Protein AF-A0A7L4RLT1-F1 (afdb_monomer_lite)

Foldseek 3Di:
DPPVVVVVVVVVVVVVVVVVVVVPPPPPPDPLDDLVNLVVLLCVVCVVVVQHPLQKDKAPFDADPDDRFTWIKIWGWAVQFALAIWIKIWTDRGSVVRRTDIDTPGDGLDQDQFDPDQSNVSSLCCPDVVVVVQDVDDPKGKTKDQQLPDDPVSCVNDVVDDPVVVVVQSPPPDNRWMWMWIHDDPDIKIWIAHRSRHTDDID

Secondary structure (DSSP, 8-state):
-HHHHHHHHHHHHHHHHHHHHHHHS---------HHHHHHHHHHHHHHTT--GGGEEEEEEEE-SSSS-EEEEEEEEETTTSSS-EEEEEEEEEGGGTEEEEEEEE-S-PPPSS--SHHHHHHHHTTSHHHHHH-SSS--EEEEEEGGG--THHHHH-TT--HHHHHHHHTT--TT-EEEEEEETTEEEEEEE-TT--EEEE-

Sequence (203 aa):
MRKGYLNIVILAVIVAVFLLAFTVLPKQQMPVLTKDDVEKLLLKDLLEQNIPVSEVRVLNLNKAPEGDVWTATVIIARNQHSRCPTVEKWDYSDALRFKYRPEMLINDCNQRASIALREEALINSGKSTRFAAITGANDAFGCAFENKKYDSAAAEYCPPLDETAFNAFATDLPLNAWIVYWTGANQTAFIALSPQNEMLKTS

Structure (mmCIF, N/CA/C/O backbone):
data_AF-A0A7L4RLT1-F1
#
_entry.id   AF-A0A7L4RLT1-F1
#
loop_
_atom_site.group_PDB
_atom_site.id
_atom_site.type_symbol
_atom_site.label_atom_id
_atom_site.label_alt_id
_atom_site.label_comp_id
_atom_site.label_asym_id
_atom_site.label_entity_id
_atom_site.label_seq_id
_atom_site.pdbx_PDB_ins_code
_atom_site.Cartn_x
_atom_site.Cartn_y
_atom_site.Cartn_z
_atom_site.occupancy
_atom_site.B_iso_or_equiv
_atom_site.auth_seq_id
_atom_site.auth_comp_id
_atom_site.auth_asym_id
_atom_site.auth_atom_id
_atom_site.pdbx_PDB_model_num
ATOM 1 N N . MET A 1 1 ? 48.967 16.651 -64.092 1.00 56.38 1 MET A N 1
ATOM 2 C CA . MET A 1 1 ? 47.834 15.818 -63.617 1.00 56.38 1 MET A CA 1
ATOM 3 C C . MET A 1 1 ? 48.176 14.804 -62.510 1.00 56.38 1 MET A C 1
ATOM 5 O O . MET A 1 1 ? 47.253 14.240 -61.947 1.00 56.38 1 MET A O 1
ATOM 9 N N . ARG A 1 2 ? 49.446 14.582 -62.114 1.00 55.44 2 ARG A N 1
ATOM 10 C CA . ARG A 1 2 ? 49.798 13.563 -61.091 1.00 55.44 2 ARG A CA 1
ATOM 11 C C . ARG A 1 2 ? 49.563 13.959 -59.618 1.00 55.44 2 ARG A C 1
ATOM 13 O O . ARG A 1 2 ? 49.315 13.082 -58.804 1.00 55.44 2 ARG A O 1
ATOM 20 N N . LYS A 1 3 ? 49.605 15.252 -59.263 1.00 56.19 3 LYS A N 1
ATOM 21 C CA . LYS A 1 3 ? 49.461 15.707 -57.860 1.00 56.19 3 LYS A CA 1
ATOM 22 C C . LYS A 1 3 ? 48.026 15.607 -57.311 1.00 56.19 3 LYS A C 1
ATOM 24 O O . LYS A 1 3 ? 47.857 15.318 -56.137 1.00 56.19 3 LYS A O 1
ATOM 29 N N . GLY A 1 4 ? 47.005 15.793 -58.154 1.00 64.19 4 GLY A N 1
ATOM 30 C CA . GLY A 1 4 ? 45.599 15.700 -57.730 1.00 64.19 4 GLY A CA 1
ATOM 31 C C . GLY A 1 4 ? 45.162 14.271 -57.395 1.00 64.19 4 GLY A C 1
ATOM 32 O O . GLY A 1 4 ? 44.448 14.059 -56.423 1.00 64.19 4 GLY A O 1
ATOM 33 N N . TYR A 1 5 ? 45.661 13.285 -58.145 1.00 74.06 5 TYR A N 1
ATOM 34 C CA . TYR A 1 5 ? 45.333 11.873 -57.930 1.00 74.06 5 TYR A CA 1
ATOM 35 C C . TYR A 1 5 ? 45.913 11.340 -56.612 1.00 74.06 5 TYR A C 1
ATOM 37 O O . TYR A 1 5 ? 45.250 10.593 -55.900 1.00 74.06 5 TYR A O 1
ATOM 45 N N . LEU A 1 6 ? 47.122 11.784 -56.243 1.00 76.56 6 LEU A N 1
ATOM 46 C CA . LEU A 1 6 ? 47.770 11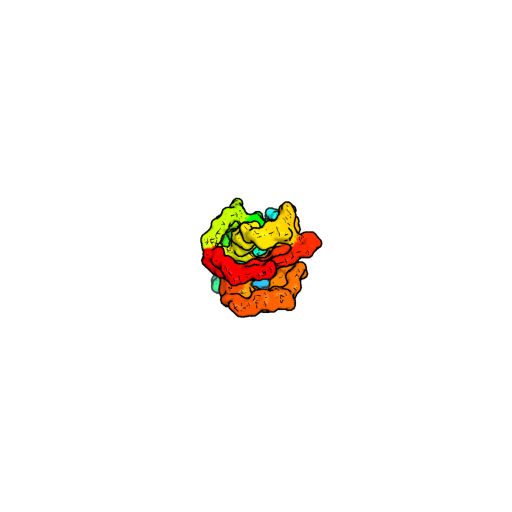.390 -54.991 1.00 76.56 6 LEU A CA 1
ATOM 47 C C . LEU A 1 6 ? 46.965 11.840 -53.760 1.00 76.56 6 LEU A C 1
ATOM 49 O O . LEU A 1 6 ? 46.770 11.053 -52.839 1.00 76.56 6 LEU A O 1
ATOM 53 N N . ASN A 1 7 ? 46.432 13.065 -53.772 1.00 78.38 7 ASN A N 1
ATOM 54 C CA . ASN A 1 7 ? 45.621 13.584 -52.666 1.00 78.38 7 ASN A CA 1
ATOM 55 C C . ASN A 1 7 ? 44.277 12.850 -52.528 1.00 78.38 7 ASN A C 1
ATOM 57 O O . ASN A 1 7 ? 43.823 12.617 -51.411 1.00 78.38 7 ASN A O 1
ATOM 61 N N . ILE A 1 8 ? 43.664 12.448 -53.646 1.00 81.75 8 ILE A N 1
ATOM 62 C CA . ILE A 1 8 ? 42.409 11.679 -53.643 1.00 81.75 8 ILE A CA 1
ATOM 63 C C . ILE A 1 8 ? 42.640 10.274 -53.074 1.00 81.75 8 ILE A C 1
ATOM 65 O O . ILE A 1 8 ? 41.849 9.808 -52.258 1.00 81.75 8 ILE A O 1
ATOM 69 N N . VAL A 1 9 ? 43.743 9.618 -53.450 1.00 85.38 9 VAL A N 1
ATOM 70 C CA . VAL A 1 9 ? 44.091 8.286 -52.930 1.00 85.38 9 VAL A CA 1
ATOM 71 C C . VAL A 1 9 ? 44.381 8.338 -51.429 1.00 85.38 9 VAL A C 1
ATOM 73 O O . VAL A 1 9 ? 43.879 7.496 -50.691 1.00 85.38 9 VAL A O 1
ATOM 76 N N . ILE A 1 10 ? 45.121 9.345 -50.953 1.00 85.38 10 ILE A N 1
ATOM 77 C CA . ILE A 1 10 ? 45.394 9.520 -49.517 1.00 85.38 10 ILE A CA 1
ATOM 78 C C . ILE A 1 10 ? 44.089 9.727 -48.739 1.00 85.38 10 ILE A C 1
ATOM 80 O O . ILE A 1 10 ? 43.879 9.081 -47.714 1.00 85.38 10 ILE A O 1
ATOM 84 N N . LEU A 1 11 ? 43.183 10.573 -49.242 1.00 87.56 11 LEU A N 1
ATOM 85 C CA . LEU A 1 11 ? 41.892 10.809 -48.600 1.00 87.56 11 LEU A CA 1
ATOM 86 C C . LEU A 1 11 ? 41.041 9.532 -48.551 1.00 87.56 11 LEU A C 1
ATOM 88 O O . LEU A 1 11 ? 40.469 9.220 -47.510 1.00 87.56 11 LEU A O 1
ATOM 92 N N . ALA A 1 12 ? 40.999 8.766 -49.644 1.00 87.06 12 ALA A N 1
ATOM 93 C CA . ALA A 1 12 ? 40.265 7.504 -49.704 1.00 87.06 12 ALA A CA 1
ATOM 94 C C . ALA A 1 12 ? 40.807 6.472 -48.703 1.00 87.06 12 ALA A C 1
ATOM 96 O O . ALA A 1 12 ? 40.024 5.794 -48.041 1.00 87.06 12 ALA A O 1
ATOM 97 N N . VAL A 1 13 ? 42.132 6.389 -48.540 1.00 88.62 13 VAL A N 1
ATOM 98 C CA . VAL A 1 13 ? 42.766 5.510 -47.545 1.00 88.62 13 VAL A CA 1
ATOM 99 C C . VAL A 1 13 ? 42.429 5.959 -46.124 1.00 88.62 13 VAL A C 1
ATOM 101 O O . VAL A 1 13 ? 42.067 5.122 -45.305 1.00 88.62 13 VAL A O 1
ATOM 104 N N . ILE A 1 14 ? 42.475 7.261 -45.830 1.00 89.06 14 ILE A N 1
ATOM 105 C CA . ILE A 1 14 ? 42.101 7.788 -44.508 1.00 89.06 14 ILE A CA 1
ATOM 106 C C . ILE A 1 14 ? 40.637 7.454 -44.196 1.00 89.06 14 ILE A C 1
ATOM 108 O O . ILE A 1 14 ? 40.350 6.915 -43.130 1.00 89.06 14 ILE A O 1
ATOM 112 N N . VAL A 1 15 ? 39.716 7.703 -45.131 1.00 87.75 15 VAL A N 1
ATOM 113 C CA . VAL A 1 15 ? 38.290 7.381 -44.955 1.00 87.75 15 VAL A CA 1
ATOM 114 C C . VAL A 1 15 ? 38.083 5.878 -44.759 1.00 87.75 15 VAL A C 1
ATOM 116 O O . VAL A 1 15 ? 37.341 5.481 -43.863 1.00 87.75 15 VAL A O 1
ATOM 119 N N . ALA A 1 16 ? 38.769 5.033 -45.531 1.00 87.88 16 ALA A N 1
ATOM 120 C CA . ALA A 1 16 ? 38.691 3.583 -45.379 1.00 87.88 16 ALA A CA 1
ATOM 121 C C . ALA A 1 16 ? 39.206 3.114 -44.008 1.00 87.88 16 ALA A C 1
ATOM 123 O O . ALA A 1 16 ? 38.574 2.267 -43.382 1.00 87.88 16 ALA A O 1
ATOM 124 N N . VAL A 1 17 ? 40.304 3.694 -43.510 1.00 88.44 17 VA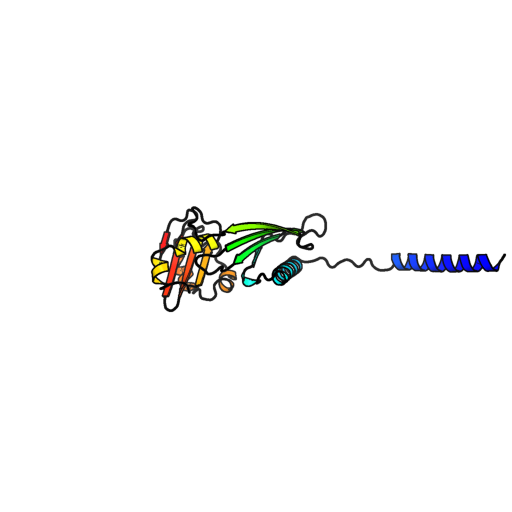L A N 1
ATOM 125 C CA . VAL A 1 17 ? 40.849 3.404 -42.174 1.00 88.44 17 VAL A CA 1
ATOM 126 C C . VAL A 1 17 ? 39.879 3.843 -41.076 1.00 88.44 17 VAL A C 1
ATOM 128 O O . VAL A 1 17 ? 39.658 3.087 -40.133 1.00 88.44 17 VAL A O 1
ATOM 131 N N . PHE A 1 18 ? 39.246 5.013 -41.206 1.00 85.00 18 PHE A N 1
ATOM 132 C CA . PHE A 1 18 ? 38.224 5.467 -40.257 1.00 85.00 18 PHE A CA 1
ATOM 133 C C . PHE A 1 18 ? 36.993 4.552 -40.256 1.00 85.00 18 PHE A C 1
ATOM 135 O O . PHE A 1 18 ? 36.517 4.175 -39.188 1.00 85.00 18 P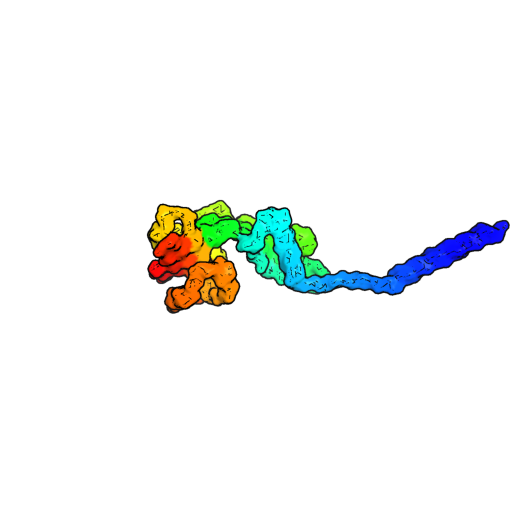HE A O 1
ATOM 142 N N . LEU A 1 19 ? 36.503 4.138 -41.427 1.00 83.62 19 LEU A N 1
ATOM 143 C CA . LEU A 1 19 ? 35.378 3.204 -41.531 1.00 83.62 19 LEU A CA 1
ATOM 144 C C . LEU A 1 19 ? 35.720 1.829 -40.937 1.00 83.62 19 LEU A C 1
ATOM 146 O O . LEU A 1 19 ? 34.912 1.265 -40.203 1.00 83.62 19 LEU A O 1
ATOM 150 N N . LEU A 1 20 ? 36.934 1.323 -41.177 1.00 83.62 20 LEU A N 1
ATOM 151 C CA . LEU A 1 20 ? 37.432 0.093 -40.555 1.00 83.62 20 LEU A CA 1
ATOM 152 C C . LEU A 1 20 ? 37.533 0.226 -39.033 1.00 83.62 20 LEU A C 1
ATOM 154 O O . LEU A 1 20 ? 37.067 -0.661 -38.320 1.00 83.62 20 LEU A O 1
ATOM 158 N N . ALA A 1 21 ? 38.049 1.343 -38.518 1.00 79.50 21 ALA A N 1
ATOM 159 C CA . ALA A 1 21 ? 38.098 1.596 -37.079 1.00 79.50 21 ALA A CA 1
ATOM 160 C C . ALA A 1 21 ? 36.694 1.564 -36.446 1.00 79.50 21 ALA A C 1
ATOM 162 O O . ALA A 1 21 ? 36.518 0.960 -35.391 1.00 79.50 21 ALA A O 1
ATOM 163 N N . PHE A 1 22 ? 35.674 2.102 -37.123 1.00 74.69 22 PHE A N 1
ATOM 164 C CA . PHE A 1 22 ? 34.278 2.019 -36.672 1.00 74.69 22 PHE A CA 1
ATOM 165 C C . PHE A 1 22 ? 33.710 0.592 -36.650 1.00 74.69 22 PHE A C 1
ATOM 167 O O . PHE A 1 22 ? 32.840 0.307 -35.830 1.00 74.69 22 PHE A O 1
ATOM 174 N N . THR A 1 23 ? 34.194 -0.315 -37.505 1.00 75.50 23 THR A N 1
ATOM 175 C CA . THR A 1 23 ? 33.780 -1.734 -37.476 1.00 75.50 23 THR A CA 1
ATOM 176 C C . THR A 1 23 ? 34.482 -2.558 -36.396 1.00 75.50 23 THR A C 1
ATOM 178 O O . THR A 1 23 ? 33.947 -3.584 -35.979 1.00 75.50 23 THR A O 1
ATOM 181 N N . VAL A 1 24 ? 35.664 -2.120 -35.947 1.00 71.81 24 VAL A N 1
ATOM 182 C CA . VAL A 1 24 ? 36.490 -2.819 -34.945 1.00 71.81 24 VAL A CA 1
ATOM 183 C C . VAL A 1 24 ? 36.250 -2.281 -33.533 1.00 71.81 24 VAL A C 1
ATOM 185 O O . VAL A 1 24 ? 36.517 -2.986 -32.559 1.00 71.81 24 VAL A O 1
ATOM 188 N N . LEU A 1 25 ? 35.707 -1.066 -33.391 1.00 67.81 25 LEU A N 1
ATOM 189 C CA . LEU A 1 25 ? 35.232 -0.587 -32.098 1.00 67.81 25 LEU A CA 1
ATOM 190 C C . LEU A 1 25 ? 34.166 -1.563 -31.576 1.00 67.81 25 LEU A C 1
ATOM 192 O O . LEU A 1 25 ? 33.166 -1.793 -32.266 1.00 67.81 25 LEU A O 1
ATOM 196 N N . PRO A 1 26 ? 34.355 -2.152 -30.380 1.00 60.56 26 PRO A N 1
ATOM 197 C CA . PRO A 1 26 ? 33.348 -3.018 -29.796 1.00 60.56 26 PRO A CA 1
ATOM 198 C C . PRO A 1 26 ? 32.064 -2.202 -29.713 1.00 60.56 26 PRO A C 1
ATOM 200 O O . PRO A 1 26 ? 32.058 -1.120 -29.120 1.00 60.56 26 PRO A O 1
ATOM 203 N N . LYS A 1 27 ? 30.985 -2.692 -30.340 1.00 60.16 27 LYS A N 1
ATOM 204 C CA . LYS A 1 27 ? 29.650 -2.142 -30.103 1.00 60.16 27 LYS A CA 1
ATOM 205 C C . LYS A 1 27 ? 29.496 -2.099 -28.592 1.00 60.16 27 LYS A C 1
ATOM 207 O O . LYS A 1 27 ? 29.521 -3.159 -27.970 1.00 60.16 27 LYS A O 1
ATOM 212 N N . GLN A 1 28 ? 29.425 -0.899 -28.015 1.00 53.97 28 GLN A N 1
ATOM 213 C CA . GLN A 1 28 ? 29.162 -0.744 -26.593 1.00 53.97 28 GLN A CA 1
ATOM 214 C C . GLN A 1 28 ? 27.834 -1.449 -26.338 1.00 53.97 28 GLN A C 1
ATOM 216 O O . GLN A 1 28 ? 26.775 -0.952 -26.720 1.00 53.97 28 GLN A O 1
ATOM 221 N N . GLN A 1 29 ? 27.900 -2.666 -25.802 1.00 57.41 29 GLN A N 1
ATOM 222 C CA . GLN A 1 29 ? 26.722 -3.359 -25.324 1.00 57.41 29 GLN A CA 1
ATOM 223 C C . GLN A 1 29 ? 26.228 -2.495 -24.177 1.00 57.41 29 GLN A C 1
ATOM 225 O O . GLN A 1 29 ? 26.927 -2.340 -23.174 1.00 57.41 29 GLN A O 1
ATOM 230 N N . MET A 1 30 ? 25.082 -1.842 -24.376 1.00 59.94 30 MET A N 1
ATOM 231 C CA . MET A 1 30 ? 24.448 -1.118 -23.286 1.00 59.94 30 MET A CA 1
ATOM 232 C C . MET A 1 30 ? 24.273 -2.105 -22.127 1.00 59.94 30 MET A C 1
ATOM 234 O O . MET A 1 30 ? 23.914 -3.262 -22.377 1.00 59.94 30 MET A O 1
ATOM 238 N N . PRO A 1 31 ? 24.593 -1.698 -20.888 1.00 70.19 31 PRO A N 1
ATOM 239 C CA . PRO A 1 31 ? 24.460 -2.584 -19.748 1.00 70.19 31 PRO A CA 1
ATOM 240 C C . PRO A 1 31 ? 23.019 -3.089 -19.691 1.00 70.19 31 PRO A C 1
ATOM 242 O O . PRO A 1 31 ? 22.072 -2.308 -19.787 1.00 70.19 31 PRO A O 1
ATOM 245 N N . VAL A 1 32 ? 22.859 -4.407 -19.574 1.00 79.62 32 VAL A N 1
ATOM 246 C CA . VAL A 1 32 ? 21.544 -5.015 -19.380 1.00 79.62 32 VAL A CA 1
ATOM 247 C C . VAL A 1 32 ? 21.047 -4.552 -18.016 1.00 79.62 32 VAL A C 1
ATOM 249 O O . VAL A 1 32 ? 21.568 -4.990 -16.993 1.00 79.62 32 VAL A O 1
ATOM 252 N N . LEU A 1 33 ? 20.079 -3.635 -18.009 1.00 87.38 33 LEU A N 1
ATOM 253 C CA . LEU A 1 33 ? 19.500 -3.120 -16.772 1.00 87.38 33 LEU A CA 1
ATOM 254 C C . LEU A 1 33 ? 18.792 -4.248 -16.023 1.00 87.38 33 LEU A C 1
ATOM 256 O O . LEU A 1 33 ? 18.017 -5.008 -16.613 1.00 87.38 33 LEU A O 1
ATOM 260 N N . THR A 1 34 ? 19.064 -4.350 -14.726 1.00 90.75 34 THR A N 1
ATOM 261 C CA . THR A 1 34 ? 18.348 -5.254 -13.827 1.00 90.75 34 THR A CA 1
ATOM 262 C C . THR A 1 34 ? 17.034 -4.623 -13.364 1.00 90.75 34 THR A C 1
ATOM 264 O O . THR A 1 34 ? 16.798 -3.428 -13.551 1.00 90.75 34 THR A O 1
ATOM 267 N N . LYS A 1 35 ? 16.165 -5.425 -12.737 1.00 91.75 35 LYS A N 1
ATOM 268 C CA . LYS A 1 35 ? 14.927 -4.922 -12.126 1.00 91.75 35 LYS A CA 1
ATOM 269 C C . LYS A 1 35 ? 15.225 -3.832 -11.087 1.00 91.75 35 LYS A C 1
ATOM 271 O O . LYS A 1 35 ? 14.610 -2.774 -11.138 1.00 91.75 35 LYS A O 1
ATOM 276 N N . ASP A 1 36 ? 16.214 -4.060 -10.226 1.00 93.69 36 ASP A N 1
ATOM 277 C CA . ASP A 1 36 ? 16.627 -3.115 -9.183 1.00 93.69 36 ASP A CA 1
ATOM 278 C C . ASP A 1 36 ? 17.155 -1.798 -9.766 1.00 93.69 36 ASP A C 1
ATOM 280 O O . ASP A 1 36 ? 16.919 -0.729 -9.202 1.00 93.69 36 ASP A O 1
ATOM 284 N N . ASP A 1 37 ? 17.862 -1.848 -10.901 1.00 92.75 37 ASP A N 1
ATOM 285 C CA . ASP A 1 37 ? 18.339 -0.636 -11.576 1.00 92.75 37 ASP A CA 1
ATOM 286 C C . ASP A 1 37 ? 17.167 0.205 -12.087 1.00 92.75 37 ASP A C 1
ATOM 288 O O . ASP A 1 37 ? 17.149 1.425 -11.922 1.00 92.75 37 ASP A O 1
ATOM 292 N N . VAL A 1 38 ? 16.164 -0.447 -12.680 1.00 93.12 38 VAL A N 1
ATOM 293 C CA . VAL A 1 38 ? 14.971 0.224 -13.212 1.00 93.12 38 VAL A CA 1
ATOM 294 C C . VAL A 1 38 ? 14.121 0.786 -12.078 1.00 93.12 38 VAL A C 1
ATOM 296 O O . VAL A 1 38 ? 13.628 1.905 -12.184 1.00 93.12 38 VAL A O 1
ATOM 299 N N . GLU A 1 39 ? 13.984 0.051 -10.976 1.00 95.31 39 GLU A N 1
ATOM 300 C CA . GLU A 1 39 ? 13.284 0.530 -9.787 1.00 95.31 39 GLU A CA 1
ATOM 301 C C . GLU A 1 39 ? 13.954 1.783 -9.216 1.00 95.31 39 GLU A C 1
ATOM 303 O O . GLU A 1 39 ? 13.286 2.789 -8.994 1.00 95.31 39 GLU A O 1
ATOM 308 N N . LYS A 1 40 ? 15.286 1.788 -9.080 1.00 94.19 40 LYS A N 1
ATOM 309 C CA . LYS A 1 40 ? 16.036 2.977 -8.643 1.00 94.19 40 LYS A CA 1
ATOM 310 C C . LYS A 1 40 ? 15.862 4.161 -9.592 1.00 94.19 40 LYS A C 1
ATOM 312 O O . LYS A 1 40 ? 15.761 5.294 -9.127 1.00 94.19 40 LYS A O 1
ATOM 317 N N . LEU A 1 41 ? 15.827 3.919 -10.905 1.00 93.25 41 LEU A N 1
ATOM 318 C CA . LEU A 1 41 ? 15.566 4.965 -11.898 1.00 93.25 41 LEU A CA 1
ATOM 319 C C . LEU A 1 41 ? 14.155 5.544 -11.753 1.00 93.25 41 LEU A C 1
ATOM 321 O O . LEU A 1 41 ? 14.009 6.763 -11.763 1.00 93.25 41 LEU A O 1
ATOM 325 N N . LEU A 1 42 ? 13.142 4.694 -11.565 1.00 94.38 42 LEU A N 1
ATOM 326 C CA . LEU A 1 42 ? 11.765 5.124 -11.313 1.00 94.38 42 LEU A CA 1
ATOM 327 C C . LEU A 1 42 ? 11.652 5.937 -10.021 1.00 94.38 42 LEU A C 1
ATOM 329 O O . LEU A 1 42 ? 11.077 7.020 -10.024 1.00 94.38 42 LEU A O 1
ATOM 333 N N . LEU A 1 43 ? 12.233 5.453 -8.922 1.00 94.88 43 LEU A N 1
ATOM 334 C CA . LEU A 1 43 ? 12.219 6.170 -7.645 1.00 94.88 43 LEU A CA 1
ATOM 335 C C . LEU A 1 43 ? 12.931 7.523 -7.742 1.00 94.88 43 LEU A C 1
ATOM 337 O O . LEU A 1 43 ? 12.490 8.496 -7.134 1.00 94.88 43 LEU A O 1
ATOM 341 N N . LYS A 1 44 ? 14.006 7.608 -8.532 1.00 94.19 44 LYS A N 1
ATOM 342 C CA . LYS A 1 44 ? 14.700 8.869 -8.798 1.00 94.19 44 LYS A CA 1
ATOM 343 C C . LYS A 1 44 ? 13.832 9.853 -9.592 1.00 94.19 44 LYS A C 1
ATOM 345 O O . LYS A 1 44 ? 13.771 11.014 -9.208 1.00 94.19 44 LYS A O 1
ATOM 350 N N . ASP A 1 45 ? 13.154 9.402 -10.648 1.00 92.50 45 ASP A N 1
ATOM 351 C CA . ASP A 1 45 ? 12.206 10.226 -11.420 1.00 92.50 45 ASP A CA 1
ATOM 352 C C . ASP A 1 45 ? 11.075 10.768 -10.533 1.00 92.50 45 ASP A C 1
ATOM 354 O O . ASP A 1 45 ? 10.785 11.963 -10.536 1.00 92.50 45 ASP A O 1
ATOM 358 N N . LEU A 1 46 ? 10.496 9.915 -9.687 1.00 93.81 46 LEU A N 1
ATOM 359 C CA . LEU A 1 46 ? 9.457 10.317 -8.735 1.00 93.81 46 LEU A CA 1
ATOM 360 C C . LEU A 1 46 ? 9.966 11.363 -7.734 1.00 93.81 46 LEU A C 1
ATOM 362 O O . LEU A 1 46 ? 9.285 12.358 -7.476 1.00 93.81 46 LEU A O 1
ATOM 366 N N . LEU A 1 47 ? 11.186 11.189 -7.219 1.00 94.62 47 LEU A N 1
ATOM 367 C CA . LEU A 1 47 ? 11.834 12.181 -6.361 1.00 94.62 47 LEU A CA 1
ATOM 368 C C . LEU A 1 47 ? 12.048 13.522 -7.077 1.00 94.62 47 LEU A C 1
ATOM 370 O O . LEU A 1 47 ? 11.781 14.567 -6.485 1.00 94.62 47 LEU A O 1
ATOM 374 N N . GLU A 1 48 ? 12.486 13.516 -8.340 1.00 93.31 48 GLU A N 1
ATOM 375 C CA . GLU A 1 48 ? 12.642 14.730 -9.161 1.00 93.31 48 GLU A CA 1
ATOM 376 C C . GLU A 1 48 ? 11.297 15.443 -9.397 1.00 93.31 48 GLU A C 1
ATOM 378 O O . GLU A 1 48 ? 11.246 16.669 -9.508 1.00 93.31 48 GLU A O 1
ATOM 383 N N . GLN A 1 49 ? 10.192 14.697 -9.370 1.00 91.19 49 GLN A N 1
ATOM 384 C CA . GLN A 1 49 ? 8.824 15.217 -9.411 1.00 91.19 49 GLN A CA 1
ATOM 385 C C . GLN A 1 49 ? 8.272 15.621 -8.026 1.00 91.19 49 GLN A C 1
ATOM 387 O O . GLN A 1 49 ? 7.092 15.947 -7.900 1.00 91.19 49 GLN A O 1
ATOM 392 N N . ASN A 1 50 ? 9.120 15.672 -6.991 1.00 94.12 50 ASN A N 1
ATOM 393 C CA . ASN A 1 50 ? 8.772 15.993 -5.599 1.00 94.12 50 ASN A CA 1
ATOM 394 C C . ASN A 1 50 ? 7.803 14.992 -4.946 1.00 94.12 50 ASN A C 1
ATOM 396 O O . ASN A 1 50 ? 6.978 15.364 -4.107 1.00 94.12 50 ASN A O 1
ATOM 400 N N . ILE A 1 51 ? 7.892 13.716 -5.319 1.00 94.31 51 ILE A N 1
ATOM 401 C CA . ILE A 1 51 ? 7.161 12.627 -4.671 1.00 94.31 51 ILE A CA 1
ATOM 402 C C . ILE A 1 51 ? 8.140 11.882 -3.750 1.00 94.31 51 ILE A C 1
ATOM 404 O O . ILE A 1 51 ? 9.091 11.269 -4.240 1.00 94.31 51 ILE A O 1
ATOM 408 N N . PRO A 1 52 ? 7.954 11.929 -2.417 1.00 92.31 52 PRO A N 1
ATOM 409 C CA . PRO A 1 52 ? 8.817 11.212 -1.485 1.00 92.31 52 PRO A CA 1
ATOM 410 C C . PRO A 1 52 ? 8.752 9.700 -1.713 1.00 92.31 52 PRO A C 1
ATOM 412 O O . PRO A 1 52 ? 7.665 9.140 -1.832 1.00 92.31 52 PRO A O 1
ATOM 415 N N . VAL A 1 53 ? 9.900 9.016 -1.684 1.00 90.62 53 VAL A N 1
ATOM 416 C CA . VAL A 1 53 ? 9.967 7.544 -1.830 1.00 90.62 53 VAL A CA 1
ATOM 417 C C . VAL A 1 53 ? 9.129 6.826 -0.772 1.00 90.62 53 VAL A C 1
ATOM 419 O O . VAL A 1 53 ? 8.553 5.783 -1.052 1.00 90.62 53 VAL A O 1
ATOM 422 N N . SER A 1 54 ? 8.998 7.407 0.422 1.00 89.50 54 SER A N 1
ATOM 423 C CA . SER A 1 54 ? 8.154 6.856 1.482 1.00 89.50 54 SER A CA 1
ATOM 424 C C . SER A 1 54 ? 6.673 6.774 1.100 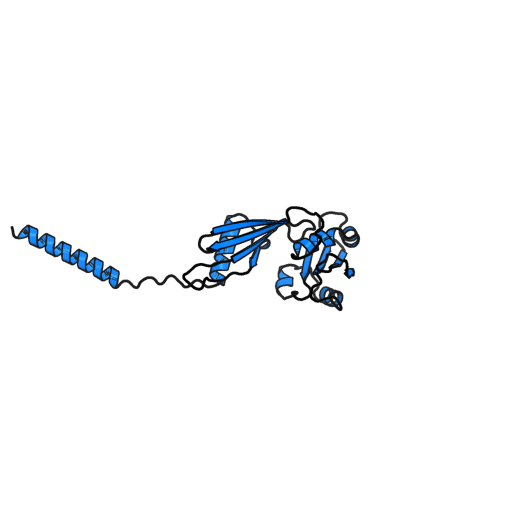1.00 89.50 54 SER A C 1
ATOM 426 O O . SER A 1 54 ? 5.974 5.939 1.659 1.00 89.50 54 SER A O 1
ATOM 428 N N . GLU A 1 55 ? 6.185 7.591 0.161 1.00 92.06 55 GLU A N 1
ATOM 429 C CA . GLU A 1 55 ? 4.794 7.574 -0.324 1.00 92.06 55 GLU A CA 1
ATOM 430 C C . GLU A 1 55 ? 4.583 6.589 -1.485 1.00 92.06 55 GLU A C 1
ATOM 432 O O . GLU A 1 55 ? 3.465 6.442 -1.978 1.00 92.06 55 GLU A O 1
ATOM 437 N N . VAL A 1 56 ? 5.644 5.933 -1.957 1.00 93.56 56 VAL A N 1
ATOM 438 C CA . VAL A 1 56 ? 5.657 5.203 -3.224 1.00 93.56 56 VAL A CA 1
ATOM 439 C C . VAL A 1 56 ? 5.683 3.696 -2.995 1.00 93.56 56 VAL A C 1
ATOM 441 O O . VAL A 1 56 ? 6.491 3.168 -2.239 1.00 93.56 56 VAL A O 1
ATOM 444 N N . ARG A 1 57 ? 4.836 2.972 -3.732 1.00 92.62 57 ARG A N 1
ATOM 445 C CA . ARG A 1 57 ? 4.923 1.516 -3.889 1.00 92.62 57 ARG A CA 1
ATOM 446 C C . ARG A 1 57 ? 5.066 1.160 -5.358 1.00 92.62 57 ARG A C 1
ATOM 448 O O . ARG A 1 57 ? 4.133 1.375 -6.133 1.00 92.62 57 ARG A O 1
ATOM 455 N N . VAL A 1 58 ? 6.202 0.579 -5.730 1.00 93.69 58 VAL A N 1
ATOM 456 C CA . VAL A 1 58 ? 6.422 0.048 -7.079 1.00 93.69 58 VAL A CA 1
ATOM 457 C C . VAL A 1 58 ? 5.865 -1.372 -7.150 1.00 93.69 58 VAL A C 1
ATOM 459 O O . VAL A 1 58 ? 6.277 -2.271 -6.423 1.00 93.69 58 VAL A O 1
ATOM 462 N N . LEU A 1 59 ? 4.891 -1.576 -8.027 1.00 91.81 59 LEU A N 1
ATOM 463 C CA . LEU A 1 59 ? 4.199 -2.835 -8.274 1.00 91.81 59 LEU A CA 1
ATOM 464 C C . LEU A 1 59 ? 4.432 -3.270 -9.723 1.00 91.81 59 LEU A C 1
ATOM 466 O O . LEU A 1 59 ? 4.633 -2.446 -10.613 1.00 91.81 59 LEU A O 1
ATOM 470 N N . ASN A 1 60 ? 4.359 -4.576 -9.982 1.00 90.94 60 ASN A N 1
ATOM 471 C CA . ASN A 1 60 ? 4.364 -5.136 -11.339 1.00 90.94 60 ASN A CA 1
ATOM 472 C C . ASN A 1 60 ? 5.507 -4.629 -12.247 1.00 90.94 60 ASN A C 1
ATOM 474 O O . ASN A 1 60 ? 5.312 -4.495 -13.454 1.00 90.94 60 ASN A O 1
ATOM 478 N N . LEU A 1 61 ? 6.690 -4.348 -11.687 1.00 95.12 61 LEU A N 1
ATOM 479 C CA . LEU A 1 61 ? 7.856 -3.954 -12.475 1.00 95.12 61 LEU A CA 1
ATOM 480 C C . LEU A 1 61 ? 8.371 -5.154 -13.284 1.00 95.12 61 LEU A C 1
ATOM 482 O O . LEU A 1 61 ? 8.953 -6.084 -12.718 1.00 95.12 61 LEU A O 1
ATOM 486 N N . ASN A 1 62 ? 8.142 -5.120 -14.596 1.00 94.69 62 ASN A N 1
ATOM 487 C CA . ASN A 1 62 ? 8.382 -6.226 -15.520 1.00 94.69 62 ASN A CA 1
ATOM 488 C C . ASN A 1 62 ? 9.069 -5.748 -16.804 1.00 94.69 62 ASN A C 1
ATOM 490 O O . ASN A 1 62 ? 8.690 -4.723 -17.376 1.00 94.69 62 ASN A O 1
ATOM 494 N N . LYS A 1 63 ? 10.029 -6.534 -17.299 1.00 93.19 63 LYS A N 1
ATOM 495 C CA . LYS A 1 63 ? 10.635 -6.338 -18.622 1.00 93.19 63 LYS A CA 1
ATOM 496 C C . LYS A 1 63 ? 9.745 -6.964 -19.698 1.00 93.19 63 LYS A C 1
ATOM 498 O O . LYS A 1 63 ? 9.290 -8.095 -19.534 1.00 93.19 63 LYS A O 1
ATOM 503 N N . ALA A 1 64 ? 9.507 -6.248 -20.793 1.00 87.19 64 ALA A N 1
ATOM 504 C CA . ALA A 1 64 ? 8.826 -6.795 -21.959 1.00 87.19 64 ALA A CA 1
ATOM 505 C C . ALA A 1 64 ? 9.663 -7.927 -22.600 1.00 87.19 64 ALA A C 1
ATOM 507 O O . ALA A 1 64 ? 10.894 -7.869 -22.551 1.00 87.19 64 ALA A O 1
ATOM 508 N N . PRO A 1 65 ? 9.031 -8.941 -23.225 1.00 82.31 65 PRO A N 1
ATOM 509 C CA . PRO A 1 65 ? 9.753 -10.048 -23.862 1.00 82.31 65 PRO A CA 1
ATOM 510 C C . PRO A 1 65 ? 10.678 -9.600 -25.001 1.00 82.31 65 PRO A C 1
ATOM 512 O O . PRO A 1 65 ? 11.709 -10.223 -25.246 1.00 82.31 65 PRO A O 1
ATOM 515 N N . GLU A 1 66 ? 10.311 -8.517 -25.689 1.00 76.94 66 GLU A N 1
ATOM 516 C CA . GLU A 1 66 ? 11.050 -7.965 -26.819 1.00 76.94 66 GLU A CA 1
ATOM 517 C C . GLU A 1 66 ? 11.557 -6.553 -26.490 1.00 76.94 66 GLU A C 1
ATOM 519 O O . GLU A 1 66 ? 10.782 -5.648 -26.172 1.00 76.94 66 GLU A O 1
ATOM 524 N N . GLY A 1 67 ? 12.875 -6.360 -26.590 1.00 75.94 67 GLY A N 1
ATOM 525 C CA . GLY A 1 67 ? 13.542 -5.072 -26.383 1.00 75.94 67 GLY A CA 1
ATOM 526 C C . GLY A 1 67 ? 13.832 -4.712 -24.920 1.00 75.94 67 GLY A C 1
ATOM 527 O O . GLY A 1 67 ? 13.706 -5.524 -24.005 1.00 75.94 67 GLY A O 1
ATOM 528 N N . ASP A 1 68 ? 14.250 -3.463 -24.707 1.00 82.75 68 ASP A N 1
ATOM 529 C CA . ASP A 1 68 ? 14.539 -2.890 -23.384 1.00 82.75 68 ASP A CA 1
ATOM 530 C C . ASP A 1 68 ? 13.378 -2.024 -22.881 1.00 82.75 68 ASP A C 1
ATOM 532 O O . ASP A 1 68 ? 13.573 -0.935 -22.353 1.00 82.75 68 ASP A O 1
ATOM 536 N N . VAL A 1 69 ? 12.145 -2.494 -23.074 1.00 89.00 69 VAL A N 1
ATOM 537 C CA . VAL A 1 69 ? 10.956 -1.826 -22.538 1.00 89.00 69 VAL A CA 1
ATOM 538 C C . VAL A 1 69 ? 10.634 -2.419 -21.176 1.00 89.00 69 VAL A C 1
ATOM 540 O O . VAL A 1 69 ? 10.522 -3.635 -21.026 1.00 89.00 69 VAL A O 1
ATOM 543 N N . TRP A 1 70 ? 10.465 -1.551 -20.187 1.00 94.00 70 TRP A N 1
ATOM 544 C CA . TRP A 1 70 ? 10.040 -1.925 -18.844 1.00 94.00 70 TRP A CA 1
ATOM 545 C C . TRP A 1 70 ? 8.678 -1.317 -18.556 1.00 94.00 70 TRP A C 1
ATOM 547 O O . TRP A 1 70 ? 8.438 -0.153 -18.859 1.00 94.00 70 TRP A O 1
ATOM 557 N N . THR A 1 71 ? 7.794 -2.099 -17.957 1.00 94.44 71 THR A N 1
ATOM 558 C CA . THR A 1 71 ? 6.480 -1.643 -17.496 1.00 94.44 71 THR A CA 1
ATOM 559 C C . THR A 1 71 ? 6.445 -1.693 -15.982 1.00 94.44 71 THR A C 1
ATOM 561 O O . THR A 1 71 ? 7.081 -2.561 -15.385 1.00 94.44 71 THR A O 1
ATOM 564 N N . ALA A 1 72 ? 5.738 -0.758 -15.361 1.00 96.31 72 ALA A N 1
ATOM 565 C CA . ALA A 1 72 ? 5.569 -0.717 -13.916 1.00 96.31 72 ALA A CA 1
ATOM 566 C C . ALA A 1 72 ? 4.230 -0.074 -13.566 1.00 96.31 72 ALA A C 1
ATOM 568 O O . ALA A 1 72 ? 3.764 0.820 -14.269 1.00 96.31 72 ALA A O 1
ATOM 569 N N . THR A 1 73 ? 3.645 -0.486 -12.451 1.00 96.50 73 THR A N 1
ATOM 570 C CA . THR A 1 73 ? 2.534 0.225 -11.823 1.00 96.50 73 THR A CA 1
ATOM 571 C C . THR A 1 73 ? 3.060 0.836 -10.540 1.00 96.50 73 THR A C 1
ATOM 573 O O . THR A 1 73 ? 3.537 0.125 -9.665 1.00 96.50 73 THR A O 1
ATOM 576 N N . VAL A 1 74 ? 2.966 2.146 -10.393 1.00 96.25 74 VAL A N 1
ATOM 577 C CA . VAL A 1 74 ? 3.364 2.841 -9.173 1.00 96.25 74 VAL A CA 1
ATOM 578 C C . VAL A 1 74 ? 2.115 3.304 -8.441 1.00 96.25 74 VAL A C 1
ATOM 580 O O . VAL A 1 74 ? 1.227 3.890 -9.050 1.00 96.25 74 VAL A O 1
ATOM 583 N N . ILE A 1 75 ? 2.035 3.046 -7.139 1.00 96.31 75 ILE A N 1
ATOM 584 C CA . ILE A 1 75 ? 1.017 3.628 -6.262 1.00 96.31 75 ILE A CA 1
ATOM 585 C C . ILE A 1 75 ? 1.672 4.721 -5.427 1.00 96.31 75 ILE A C 1
ATOM 587 O O . ILE A 1 75 ? 2.665 4.457 -4.756 1.00 96.31 75 ILE A O 1
ATOM 591 N N . ILE A 1 76 ? 1.095 5.917 -5.453 1.00 96.31 76 ILE A N 1
ATOM 592 C CA . ILE A 1 76 ? 1.510 7.067 -4.652 1.00 96.31 76 ILE A CA 1
ATOM 593 C C . ILE A 1 76 ? 0.422 7.307 -3.610 1.00 96.31 76 ILE A C 1
ATOM 595 O O . ILE A 1 76 ? -0.703 7.663 -3.960 1.00 96.31 76 ILE A O 1
ATOM 599 N N . ALA A 1 77 ? 0.746 7.091 -2.340 1.00 95.75 77 ALA A N 1
ATOM 600 C CA . ALA A 1 77 ? -0.158 7.270 -1.213 1.00 95.75 77 ALA A CA 1
ATOM 601 C C . ALA A 1 77 ? 0.291 8.472 -0.371 1.00 95.75 77 ALA A C 1
ATOM 603 O O . ALA A 1 77 ? 1.203 8.374 0.450 1.00 95.75 77 ALA A O 1
ATOM 604 N N . ARG A 1 78 ? -0.359 9.625 -0.553 1.00 93.94 78 ARG A N 1
ATOM 605 C CA . ARG A 1 78 ? -0.057 10.822 0.245 1.00 93.94 78 ARG A CA 1
ATOM 606 C C . ARG A 1 78 ? -0.759 10.734 1.585 1.00 93.94 78 ARG A C 1
ATOM 608 O O . ARG A 1 78 ? -1.910 10.301 1.656 1.00 93.94 78 ARG A O 1
ATOM 615 N N . ASN A 1 79 ? -0.083 11.167 2.649 1.00 92.19 79 ASN A N 1
ATOM 616 C CA . ASN A 1 79 ? -0.576 11.023 4.023 1.00 92.19 79 ASN A CA 1
ATOM 617 C C . ASN A 1 79 ? -0.998 9.571 4.339 1.00 92.19 79 ASN A C 1
ATOM 619 O O . ASN A 1 79 ? -2.026 9.351 4.986 1.00 92.19 79 ASN A O 1
ATOM 623 N N . GLN A 1 80 ? -0.217 8.585 3.873 1.00 92.69 80 GLN A N 1
ATOM 624 C CA . GLN A 1 80 ? -0.537 7.144 3.907 1.00 92.69 80 GLN A CA 1
ATOM 625 C C . GLN A 1 80 ? -0.790 6.542 5.300 1.00 92.69 80 GLN A C 1
ATOM 627 O O . GLN A 1 80 ? -1.217 5.394 5.392 1.00 92.69 80 GLN A O 1
ATOM 632 N N . HIS A 1 81 ? -0.504 7.293 6.366 1.00 93.69 81 HIS A N 1
ATOM 633 C CA . HIS A 1 81 ? -0.737 6.903 7.760 1.00 93.69 81 HIS A CA 1
ATOM 634 C C . HIS A 1 81 ? -1.858 7.699 8.434 1.00 93.69 81 HIS A C 1
ATOM 636 O O . HIS A 1 81 ? -2.062 7.591 9.638 1.00 93.69 81 HIS A O 1
ATOM 642 N N . SER A 1 82 ? -2.577 8.531 7.684 1.00 92.00 82 SER A N 1
ATOM 643 C CA . SER A 1 82 ? -3.691 9.322 8.200 1.00 92.00 82 SER A CA 1
ATOM 644 C C . SER A 1 82 ? -5.027 8.597 8.014 1.00 92.00 82 SER A C 1
ATOM 646 O O . SER A 1 82 ? -5.132 7.609 7.291 1.00 92.00 82 SER A O 1
ATOM 648 N N . ARG A 1 83 ? -6.094 9.136 8.613 1.00 90.69 83 ARG A N 1
ATOM 649 C CA . ARG A 1 83 ? -7.481 8.699 8.350 1.00 90.69 83 ARG A CA 1
ATOM 650 C C . ARG A 1 83 ? -8.019 9.116 6.976 1.00 90.69 83 ARG A C 1
ATOM 652 O O . ARG A 1 83 ? -9.140 8.757 6.631 1.00 90.69 83 ARG A O 1
ATOM 659 N N . CYS A 1 84 ? -7.284 9.953 6.244 1.00 91.62 84 CYS A N 1
ATOM 660 C CA . CYS A 1 84 ? -7.689 10.454 4.936 1.00 91.62 84 CYS A CA 1
ATOM 661 C C . CYS A 1 84 ? -6.492 10.558 3.980 1.00 91.62 84 CYS A C 1
ATOM 663 O O . CYS A 1 84 ? -6.095 11.659 3.588 1.00 91.62 84 CYS A O 1
ATOM 665 N N . PRO A 1 85 ? -5.877 9.417 3.635 1.00 94.00 85 PRO A N 1
ATOM 666 C CA . PRO A 1 85 ? -4.877 9.375 2.585 1.00 94.00 85 PRO A CA 1
ATOM 667 C C . PRO A 1 85 ? -5.513 9.689 1.228 1.00 94.00 85 PRO A C 1
ATOM 669 O O . PRO A 1 85 ? -6.697 9.425 1.000 1.00 94.00 85 PRO A O 1
ATOM 672 N N . THR A 1 86 ? -4.704 10.188 0.299 1.00 95.25 86 THR A N 1
ATOM 673 C CA . THR A 1 86 ? -5.053 10.198 -1.126 1.00 95.25 86 THR A CA 1
ATOM 674 C C . THR A 1 86 ? -4.176 9.205 -1.862 1.00 95.25 86 THR A C 1
ATOM 676 O O . THR A 1 86 ? -3.030 8.971 -1.475 1.00 95.25 86 THR A O 1
ATOM 679 N N . VAL A 1 87 ? -4.728 8.588 -2.904 1.00 96.81 87 VAL A N 1
ATOM 680 C CA . VAL A 1 87 ? -4.036 7.550 -3.663 1.00 96.81 87 VAL A CA 1
ATOM 681 C C . VAL A 1 87 ? -4.145 7.824 -5.144 1.00 96.81 87 VAL A C 1
ATOM 683 O O . VAL A 1 87 ? -5.241 7.919 -5.701 1.00 96.81 87 VAL A O 1
ATOM 686 N N . GLU A 1 88 ? -2.985 7.876 -5.775 1.00 96.75 88 GLU A N 1
ATOM 687 C CA . GLU A 1 88 ? -2.813 7.943 -7.213 1.00 96.75 88 GLU A CA 1
ATOM 688 C C . GLU A 1 88 ? -2.098 6.687 -7.701 1.00 96.75 88 GLU A C 1
ATOM 690 O O . GLU A 1 88 ? -1.233 6.138 -7.018 1.00 96.75 88 GLU A O 1
ATOM 695 N N . LYS A 1 89 ? -2.458 6.224 -8.892 1.00 96.69 89 LYS A N 1
ATOM 696 C CA . LYS A 1 89 ? -1.787 5.133 -9.584 1.00 96.69 89 LYS A CA 1
ATOM 697 C C . LYS A 1 89 ? -1.193 5.655 -10.878 1.00 96.69 89 LYS A C 1
ATOM 699 O O . LYS A 1 89 ? -1.901 6.265 -11.674 1.00 96.69 89 LYS A O 1
ATOM 704 N N . TRP A 1 90 ? 0.082 5.387 -11.105 1.00 96.31 90 TRP A N 1
ATOM 705 C CA . TRP A 1 90 ? 0.780 5.695 -12.346 1.00 96.31 90 TRP A CA 1
ATOM 706 C C . TRP A 1 90 ? 1.150 4.399 -13.052 1.00 96.31 90 TRP A C 1
ATOM 708 O O . TRP A 1 90 ? 1.978 3.630 -12.568 1.00 96.31 90 TRP A O 1
ATOM 718 N N . ASP A 1 91 ? 0.546 4.160 -14.212 1.00 96.12 91 ASP A N 1
ATOM 719 C CA . ASP A 1 91 ? 0.894 3.016 -15.052 1.00 96.12 91 ASP A CA 1
ATOM 720 C C . ASP A 1 91 ? 1.947 3.445 -16.083 1.00 96.12 91 ASP A C 1
ATOM 722 O O . ASP A 1 91 ? 1.651 4.181 -17.029 1.00 96.12 91 ASP A O 1
ATOM 726 N N . TYR A 1 92 ? 3.189 2.999 -15.886 1.00 94.31 92 TYR A N 1
ATOM 727 C CA . TYR A 1 92 ? 4.319 3.225 -16.782 1.00 94.31 92 TYR A CA 1
ATOM 728 C C . TYR A 1 92 ? 4.295 2.207 -17.924 1.00 94.31 92 TYR A C 1
ATOM 730 O O . TYR A 1 92 ? 4.532 1.014 -17.732 1.00 94.31 92 TYR A O 1
ATOM 738 N N . SER A 1 93 ? 4.051 2.708 -19.133 1.00 91.44 93 SER A N 1
ATOM 739 C CA . SER A 1 93 ? 4.127 1.938 -20.385 1.00 91.44 93 SER A CA 1
ATOM 740 C C . SER A 1 93 ? 5.564 1.744 -20.883 1.00 91.44 93 SER A C 1
ATOM 742 O O . SER A 1 93 ? 5.843 0.799 -21.615 1.00 91.44 93 SER A O 1
ATOM 744 N N . ASP A 1 94 ? 6.465 2.643 -20.476 1.00 90.69 94 ASP A N 1
ATOM 745 C CA . ASP A 1 94 ? 7.911 2.565 -20.684 1.00 90.69 94 ASP A CA 1
ATOM 746 C C . ASP A 1 94 ? 8.604 3.299 -19.523 1.00 90.69 94 ASP A C 1
ATOM 748 O O . ASP A 1 94 ? 8.724 4.529 -19.522 1.00 90.69 94 ASP A O 1
ATOM 752 N N . ALA A 1 95 ? 9.004 2.536 -18.506 1.00 86.38 95 ALA A N 1
ATOM 753 C CA . ALA A 1 95 ? 9.626 3.018 -17.278 1.00 86.38 95 ALA A CA 1
ATOM 754 C C . ALA A 1 95 ? 10.981 3.696 -17.522 1.00 86.38 95 ALA A C 1
ATOM 756 O O . ALA A 1 95 ? 11.329 4.615 -16.792 1.00 86.38 95 ALA A O 1
ATOM 757 N N . LEU A 1 96 ? 11.721 3.313 -18.571 1.00 88.31 96 LEU A N 1
ATOM 758 C CA . LEU A 1 96 ? 13.011 3.939 -18.893 1.00 88.31 96 LEU A CA 1
ATOM 759 C C . LEU A 1 96 ? 12.859 5.315 -19.544 1.00 88.31 96 LEU A C 1
ATOM 761 O O . LEU A 1 96 ? 13.796 6.110 -19.541 1.00 88.31 96 LEU A O 1
ATOM 765 N N . ARG A 1 97 ? 11.692 5.590 -20.133 1.00 87.69 97 ARG A N 1
ATOM 766 C CA . ARG A 1 97 ? 11.357 6.888 -20.739 1.00 87.69 97 ARG A CA 1
ATOM 767 C C . ARG A 1 97 ? 10.345 7.681 -19.919 1.00 87.69 97 ARG A C 1
ATOM 769 O O . ARG A 1 97 ? 9.816 8.664 -20.432 1.00 87.69 97 ARG A O 1
ATOM 776 N N . PHE A 1 98 ? 10.038 7.219 -18.708 1.00 90.56 98 PHE A N 1
ATOM 777 C CA . PHE A 1 98 ? 9.070 7.826 -17.794 1.00 90.56 98 PHE A CA 1
ATOM 778 C C . PHE A 1 98 ? 7.716 8.126 -18.457 1.00 90.56 98 PHE A C 1
ATOM 780 O O . PHE A 1 98 ? 7.078 9.145 -18.209 1.00 90.56 98 PHE A O 1
ATOM 787 N N . LYS A 1 99 ? 7.262 7.230 -19.344 1.00 90.50 99 LYS A N 1
ATOM 788 C CA . LYS A 1 99 ? 5.961 7.360 -20.010 1.00 90.50 99 LYS A CA 1
ATOM 789 C C . LYS A 1 99 ? 4.878 6.717 -19.162 1.00 90.50 99 LYS A C 1
ATOM 791 O O . LYS A 1 99 ? 4.658 5.505 -19.269 1.00 90.50 99 LYS A O 1
ATOM 796 N N . TYR A 1 100 ? 4.188 7.528 -18.371 1.00 93.81 100 TYR A N 1
ATOM 797 C CA . TYR A 1 100 ? 3.140 7.065 -17.469 1.00 93.81 100 TYR A CA 1
ATOM 798 C C . TYR A 1 100 ? 1.776 7.698 -17.746 1.00 93.81 100 TYR A C 1
ATOM 800 O O . TYR A 1 100 ? 1.659 8.751 -18.376 1.00 93.81 100 TYR A O 1
ATOM 808 N N . ARG A 1 101 ? 0.728 7.029 -17.259 1.00 95.31 101 ARG A N 1
ATOM 809 C CA . ARG A 1 101 ? -0.636 7.554 -17.199 1.00 95.31 101 ARG A CA 1
ATOM 810 C C . ARG A 1 101 ? -1.087 7.626 -15.736 1.00 95.31 101 ARG A C 1
ATOM 812 O O . ARG A 1 101 ? -1.188 6.567 -15.116 1.00 95.31 101 ARG A O 1
ATOM 819 N N . PRO A 1 102 ? -1.382 8.823 -15.202 1.00 95.19 102 PRO A N 1
ATOM 820 C CA . PRO A 1 102 ? -1.933 8.959 -13.864 1.00 95.19 102 PRO A CA 1
ATOM 821 C C . PRO A 1 102 ? -3.422 8.595 -13.819 1.00 95.19 102 PRO A C 1
ATOM 823 O O . PRO A 1 102 ? -4.189 8.892 -14.739 1.00 95.19 102 PRO A O 1
ATOM 826 N N . GLU A 1 103 ? -3.833 7.976 -12.719 1.00 96.69 103 GLU A N 1
ATOM 827 C CA . GLU A 1 103 ? -5.213 7.648 -12.381 1.00 96.69 103 GLU A CA 1
ATOM 828 C C . GLU A 1 103 ? -5.438 7.896 -10.886 1.00 96.69 103 GLU A C 1
ATOM 830 O O . GLU A 1 103 ? -4.766 7.318 -10.033 1.00 96.69 103 GLU A O 1
ATOM 835 N N . MET A 1 104 ? -6.400 8.753 -10.554 1.00 95.88 104 MET A N 1
ATOM 836 C CA . MET A 1 104 ? -6.764 9.012 -9.166 1.00 95.88 104 MET A CA 1
ATOM 837 C C . MET A 1 104 ? -7.674 7.893 -8.649 1.00 95.88 104 MET A C 1
ATOM 839 O O . MET A 1 104 ? -8.779 7.719 -9.159 1.00 95.88 104 MET A O 1
ATOM 843 N N . LEU A 1 105 ? -7.224 7.157 -7.629 1.00 95.06 105 LEU A N 1
ATOM 844 C CA . LEU A 1 105 ? -7.987 6.064 -7.015 1.00 95.06 105 LEU A CA 1
ATOM 845 C C . LEU A 1 105 ? -8.759 6.532 -5.776 1.00 95.06 105 LEU A C 1
ATOM 847 O O . LEU A 1 105 ? -9.903 6.135 -5.568 1.00 95.06 105 LEU A O 1
ATOM 851 N N . ILE A 1 106 ? -8.140 7.388 -4.956 1.00 95.06 106 ILE A N 1
ATOM 852 C CA . ILE A 1 106 ? -8.734 7.935 -3.730 1.00 95.06 106 ILE A CA 1
ATOM 853 C C . ILE A 1 106 ? -8.427 9.430 -3.656 1.00 95.06 106 ILE A C 1
ATOM 855 O O . ILE A 1 106 ? -7.264 9.822 -3.589 1.00 95.06 106 ILE A O 1
ATOM 859 N N . ASN A 1 107 ? -9.469 10.261 -3.624 1.00 93.56 107 ASN A N 1
ATOM 860 C CA . ASN A 1 107 ? -9.365 11.722 -3.530 1.00 93.56 107 ASN A CA 1
ATOM 861 C C . ASN A 1 107 ? -10.185 12.338 -2.385 1.00 93.56 107 ASN A C 1
ATOM 863 O O . ASN A 1 107 ? -10.197 13.557 -2.235 1.00 93.56 107 ASN A O 1
ATOM 867 N N . ASP A 1 108 ? -10.878 11.520 -1.593 1.00 91.06 108 ASP A N 1
ATOM 868 C CA . ASP A 1 108 ? -11.696 11.966 -0.471 1.00 91.06 108 ASP A CA 1
ATOM 869 C C . ASP A 1 108 ? -11.678 10.952 0.687 1.00 91.06 108 ASP A C 1
ATOM 871 O O . ASP A 1 108 ? -11.252 9.803 0.537 1.00 91.06 108 ASP A O 1
ATOM 875 N N . CYS A 1 109 ? -12.179 11.390 1.847 1.00 88.94 109 CYS A N 1
ATOM 876 C CA . CYS A 1 109 ? -12.296 10.580 3.064 1.00 88.94 109 CYS A CA 1
ATOM 877 C C . CYS A 1 109 ? -13.659 9.863 3.170 1.00 88.94 109 CYS A C 1
ATOM 879 O O . CYS A 1 109 ? -14.110 9.502 4.270 1.00 88.94 109 CYS A O 1
ATOM 881 N N . ASN A 1 110 ? -14.397 9.734 2.064 1.00 89.50 110 ASN A N 1
ATOM 882 C CA . ASN A 1 110 ? -15.718 9.119 2.100 1.00 89.50 110 ASN A CA 1
ATOM 883 C C . ASN A 1 110 ? -15.604 7.611 2.319 1.00 89.50 110 ASN A C 1
ATOM 885 O O . ASN A 1 110 ? -14.608 6.978 1.980 1.00 89.50 110 ASN A O 1
ATOM 889 N N . GLN A 1 111 ? -16.619 7.040 2.975 1.00 77.00 111 GLN A N 1
ATOM 890 C CA . GLN A 1 111 ? -16.588 5.625 3.334 1.00 77.00 111 GLN A CA 1
ATOM 891 C C . GLN A 1 111 ? -16.644 4.811 2.049 1.00 77.00 111 GLN A C 1
ATOM 893 O O . GLN A 1 111 ? -17.454 5.101 1.168 1.00 77.00 111 GLN A O 1
ATOM 898 N N . ARG A 1 112 ? -15.794 3.794 1.954 1.00 83.44 112 ARG A N 1
ATOM 899 C CA . ARG A 1 112 ? -15.759 2.899 0.801 1.00 83.44 112 ARG A CA 1
ATOM 900 C C . ARG A 1 112 ? -16.577 1.653 1.112 1.00 83.44 112 ARG A C 1
ATOM 902 O O . ARG A 1 112 ? -16.491 1.115 2.216 1.00 83.44 112 ARG A O 1
ATOM 909 N N . ALA A 1 113 ? -17.384 1.209 0.151 1.00 84.44 113 ALA A N 1
ATOM 910 C CA . ALA A 1 113 ? -18.210 0.011 0.304 1.00 84.44 113 ALA A CA 1
ATOM 911 C C . ALA A 1 113 ? -17.360 -1.268 0.369 1.00 84.44 113 ALA A C 1
ATOM 913 O O . ALA A 1 113 ? -17.683 -2.192 1.104 1.00 84.44 113 ALA A O 1
ATOM 914 N N . SER A 1 114 ? -16.254 -1.299 -0.370 1.00 93.50 114 SER A N 1
ATOM 915 C CA . SER A 1 114 ? -15.288 -2.394 -0.371 1.00 93.50 114 SER A CA 1
ATOM 916 C C . SER A 1 114 ? -13.889 -1.882 -0.064 1.00 93.50 114 SER A C 1
ATOM 918 O O . SER A 1 114 ? -13.596 -0.710 -0.292 1.00 93.50 114 SER A O 1
ATOM 920 N N . ILE A 1 115 ? -13.033 -2.776 0.423 1.00 95.06 115 ILE A N 1
ATOM 921 C CA . ILE A 1 115 ? -11.635 -2.502 0.745 1.00 95.06 115 ILE A CA 1
ATOM 922 C C . ILE A 1 115 ? -10.744 -3.361 -0.155 1.00 95.06 115 ILE A C 1
ATOM 924 O O . ILE A 1 115 ? -10.626 -4.575 0.029 1.00 95.06 115 ILE A O 1
ATOM 928 N N . ALA A 1 116 ? -10.108 -2.713 -1.123 1.00 92.38 116 ALA A N 1
ATOM 929 C CA . ALA A 1 116 ? -9.101 -3.275 -2.013 1.00 92.38 116 ALA A CA 1
ATOM 930 C C . ALA A 1 116 ? -7.692 -2.740 -1.705 1.00 92.38 116 ALA A C 1
ATOM 932 O O . ALA A 1 116 ? -6.701 -3.428 -1.963 1.00 92.38 116 ALA A O 1
ATOM 933 N N . LEU A 1 117 ? -7.597 -1.535 -1.140 1.00 92.94 117 LEU A N 1
ATOM 934 C CA . LEU A 1 117 ? -6.346 -0.883 -0.759 1.00 92.94 117 LEU A CA 1
ATOM 935 C C . LEU A 1 117 ? -6.257 -0.690 0.756 1.00 92.94 117 LEU A C 1
ATOM 937 O O . LEU A 1 117 ? -7.259 -0.486 1.443 1.00 92.94 117 LEU A O 1
ATOM 941 N N . ARG A 1 118 ? -5.025 -0.667 1.276 1.00 93.50 118 ARG A N 1
ATOM 942 C CA . ARG A 1 118 ? -4.771 -0.409 2.702 1.00 93.50 118 ARG A CA 1
ATOM 943 C C . ARG A 1 118 ? -5.295 0.968 3.128 1.00 93.50 118 ARG A C 1
ATOM 945 O O . ARG A 1 118 ? -5.817 1.132 4.225 1.00 93.50 118 ARG A O 1
ATOM 952 N N . GLU A 1 119 ? -5.233 1.943 2.226 1.00 95.75 119 GLU A N 1
ATOM 953 C CA . GLU A 1 119 ? -5.734 3.299 2.438 1.00 95.75 119 GLU A CA 1
ATOM 954 C C . GLU A 1 119 ? -7.254 3.351 2.638 1.00 95.75 119 GLU A C 1
ATOM 956 O O . GLU A 1 119 ? -7.746 4.140 3.441 1.00 95.75 119 GLU A O 1
ATOM 961 N N . GLU A 1 120 ? -8.011 2.470 1.984 1.00 96.31 120 GLU A N 1
ATOM 962 C CA . GLU A 1 120 ? -9.461 2.373 2.187 1.00 96.31 120 GLU A CA 1
ATOM 963 C C . GLU A 1 120 ? -9.786 1.777 3.560 1.00 96.31 120 GLU A C 1
ATOM 965 O O . GLU A 1 120 ? -10.732 2.215 4.217 1.00 96.31 120 GLU A O 1
ATOM 970 N N . ALA A 1 121 ? -8.972 0.829 4.037 1.00 96.12 121 ALA A N 1
ATOM 971 C CA . ALA A 1 121 ? -9.097 0.290 5.387 1.00 96.12 121 ALA A CA 1
ATOM 972 C C . ALA A 1 121 ? -8.833 1.372 6.447 1.00 96.12 121 ALA A C 1
ATOM 974 O O . ALA A 1 121 ? -9.573 1.465 7.429 1.00 96.12 121 ALA A O 1
ATOM 975 N N . LEU A 1 122 ? -7.832 2.236 6.234 1.00 95.12 122 LEU A N 1
ATOM 976 C CA . LEU A 1 122 ? -7.573 3.398 7.092 1.00 95.12 122 LEU A CA 1
ATOM 977 C C . LEU A 1 122 ? -8.767 4.360 7.111 1.00 95.12 122 LEU A C 1
ATOM 979 O O . LEU A 1 122 ? -9.248 4.714 8.185 1.00 95.12 122 LEU A O 1
ATOM 983 N N . ILE A 1 123 ? -9.310 4.723 5.946 1.00 95.00 123 ILE A N 1
ATOM 984 C CA . ILE A 1 123 ? -10.483 5.610 5.862 1.00 95.00 123 ILE A CA 1
ATOM 985 C C . ILE A 1 123 ? -11.677 5.020 6.613 1.00 95.00 123 ILE A C 1
ATOM 987 O O . ILE A 1 123 ? -12.344 5.713 7.383 1.00 95.00 123 ILE A O 1
ATOM 991 N N . ASN A 1 124 ? -11.956 3.737 6.394 1.00 95.06 124 ASN A N 1
ATOM 992 C CA . ASN A 1 124 ? -13.118 3.078 6.969 1.00 95.06 124 ASN A CA 1
ATOM 993 C C . ASN A 1 124 ? -12.977 2.871 8.484 1.00 95.06 124 ASN A C 1
ATOM 995 O O . ASN A 1 124 ? -13.888 3.204 9.243 1.00 95.06 124 ASN A O 1
ATOM 999 N N . SER A 1 125 ? -11.823 2.388 8.948 1.00 94.25 125 SER A N 1
ATOM 1000 C CA . SER A 1 125 ? -11.556 2.207 10.381 1.00 94.25 125 SER A CA 1
ATOM 1001 C C . SER A 1 125 ? -11.464 3.539 11.135 1.00 94.25 125 SER A C 1
ATOM 1003 O O . SER A 1 125 ? -11.905 3.615 12.281 1.00 94.25 125 SER A O 1
ATOM 1005 N N . GLY A 1 126 ? -10.996 4.608 10.480 1.00 90.88 126 GLY A N 1
ATOM 1006 C CA . GLY A 1 126 ? -10.934 5.968 11.022 1.00 90.88 126 GLY A CA 1
ATOM 1007 C C . GLY A 1 126 ? -12.301 6.601 11.320 1.00 90.88 126 GLY A C 1
ATOM 1008 O O . GLY A 1 126 ? -12.367 7.681 11.906 1.00 90.88 126 GLY A O 1
ATOM 1009 N N . LYS A 1 127 ? -13.407 5.943 10.943 1.00 87.31 127 LYS A N 1
ATOM 1010 C CA . LYS A 1 127 ? -14.784 6.334 11.304 1.00 87.31 127 LYS A CA 1
ATOM 1011 C C . LYS A 1 127 ? -15.325 5.592 12.524 1.00 87.31 127 LYS A C 1
ATOM 1013 O O . LYS A 1 127 ? -16.401 5.927 13.012 1.00 87.31 127 LYS A O 1
ATOM 1018 N N . SER A 1 128 ? -14.603 4.587 13.013 1.00 86.56 128 SER A N 1
ATOM 1019 C CA . SER A 1 128 ? -14.992 3.829 14.199 1.00 86.56 128 SER A CA 1
ATOM 1020 C C . SER A 1 128 ? -14.955 4.705 15.451 1.00 86.56 128 SER A C 1
ATOM 1022 O O . SER A 1 128 ? -14.055 5.526 15.635 1.00 86.56 128 SER A O 1
ATOM 1024 N N . THR A 1 129 ? -15.879 4.462 16.381 1.00 84.38 129 THR A N 1
ATOM 1025 C CA . THR A 1 129 ? -15.842 5.070 17.721 1.00 84.38 129 THR A CA 1
ATOM 1026 C C . THR A 1 129 ? -14.574 4.693 18.491 1.00 84.38 129 THR A C 1
ATOM 1028 O O . THR A 1 129 ? -14.121 5.466 19.331 1.00 84.38 129 THR A O 1
ATOM 1031 N N . ARG A 1 130 ? -13.951 3.548 18.169 1.00 82.81 130 ARG A N 1
ATOM 1032 C CA . ARG A 1 130 ? -12.651 3.144 18.728 1.00 82.81 130 ARG A CA 1
ATOM 1033 C C . ARG A 1 130 ? -11.524 4.071 18.293 1.00 82.81 130 ARG A C 1
ATOM 1035 O O . ARG A 1 130 ? -10.727 4.471 19.129 1.00 82.81 130 ARG A O 1
ATOM 1042 N N . PHE A 1 131 ? -11.499 4.474 17.024 1.00 83.56 131 PHE A N 1
ATOM 1043 C CA . PHE A 1 131 ? -10.536 5.464 16.545 1.00 83.56 131 PHE A CA 1
ATOM 1044 C C . PHE A 1 131 ? -10.733 6.817 17.245 1.00 83.56 131 PHE A C 1
ATOM 1046 O O . PHE A 1 131 ? -9.767 7.424 17.703 1.00 83.56 131 PHE A O 1
ATOM 1053 N N . ALA A 1 132 ? -11.987 7.253 17.411 1.00 82.06 132 ALA A N 1
ATOM 1054 C CA . ALA A 1 132 ? -12.302 8.499 18.112 1.00 82.06 132 ALA A CA 1
ATOM 1055 C C . ALA A 1 132 ? -11.795 8.521 19.570 1.00 82.06 132 ALA A C 1
ATOM 1057 O O . ALA A 1 132 ? -11.471 9.589 20.080 1.00 82.06 132 ALA A O 1
ATOM 1058 N N . ALA A 1 133 ? -11.690 7.362 20.229 1.00 77.31 133 ALA A N 1
ATOM 1059 C CA . ALA A 1 133 ? -11.133 7.259 21.578 1.00 77.31 133 ALA A CA 1
ATOM 1060 C C . ALA A 1 133 ? -9.600 7.429 21.620 1.00 77.31 133 ALA A C 1
ATOM 1062 O O . ALA A 1 133 ? -9.076 7.961 22.596 1.00 77.31 133 ALA A O 1
ATOM 1063 N N . ILE A 1 134 ? -8.892 7.025 20.558 1.00 76.56 134 ILE A N 1
ATOM 1064 C CA . ILE A 1 134 ? -7.425 7.132 20.444 1.00 76.56 134 ILE A CA 1
ATOM 1065 C C . ILE A 1 134 ? -7.014 8.575 20.169 1.00 76.56 134 ILE A C 1
ATOM 1067 O O . ILE A 1 134 ? -6.040 9.079 20.730 1.00 76.56 134 ILE A O 1
ATOM 1071 N N . THR A 1 135 ? -7.753 9.247 19.286 1.00 63.28 135 THR A N 1
ATOM 1072 C CA . THR A 1 135 ? -7.433 10.606 18.865 1.00 63.28 135 THR A CA 1
ATOM 1073 C C . THR A 1 135 ? -8.471 11.582 19.358 1.00 63.28 135 THR A C 1
ATOM 1075 O O . THR A 1 135 ? -9.513 11.761 18.728 1.00 63.28 135 THR A O 1
ATOM 1078 N N . GLY A 1 136 ? -8.127 12.319 20.410 1.00 60.66 136 GLY A N 1
ATOM 1079 C CA . GLY A 1 136 ? -8.838 13.549 20.751 1.00 60.66 136 GLY A CA 1
ATOM 1080 C C . GLY A 1 136 ? -8.957 14.536 19.575 1.00 60.66 136 GLY A C 1
ATOM 1081 O O . GLY A 1 136 ? -9.847 15.373 19.616 1.00 60.66 136 GLY A O 1
ATOM 1082 N N . ALA A 1 137 ? -8.102 14.431 18.545 1.00 55.09 137 ALA A N 1
ATOM 1083 C CA . ALA A 1 137 ? -8.337 14.731 17.124 1.00 55.09 137 ALA A CA 1
ATOM 1084 C C . ALA A 1 137 ? -6.973 14.837 16.402 1.00 55.09 137 ALA A C 1
ATOM 1086 O O . ALA A 1 137 ? -6.056 15.459 16.917 1.00 55.09 137 ALA A O 1
ATOM 1087 N N . ASN A 1 138 ? -6.869 14.288 15.189 1.00 62.72 138 ASN A N 1
ATOM 1088 C CA . ASN A 1 138 ? -5.903 14.628 14.121 1.00 62.72 138 ASN A CA 1
ATOM 1089 C C . ASN A 1 138 ? -4.476 14.038 14.099 1.00 62.72 138 ASN A C 1
ATOM 1091 O O . ASN A 1 138 ? -3.981 13.875 12.988 1.00 62.72 138 ASN A O 1
ATOM 1095 N N . ASP A 1 139 ? -3.868 13.617 15.212 1.00 72.69 139 ASP A N 1
ATOM 1096 C CA . ASP A 1 139 ? -2.447 13.186 15.200 1.00 72.69 139 ASP A CA 1
ATOM 1097 C C . ASP A 1 139 ? -2.222 11.661 15.276 1.00 72.69 139 ASP A C 1
ATOM 1099 O O . ASP A 1 139 ? -1.132 11.207 15.627 1.00 72.69 139 ASP A O 1
ATOM 1103 N N . ALA A 1 140 ? -3.234 10.836 14.979 1.00 87.38 140 ALA A N 1
ATOM 1104 C CA . ALA A 1 140 ? -3.000 9.390 14.932 1.00 87.38 140 ALA A CA 1
ATOM 1105 C C . ALA A 1 140 ? -2.116 8.991 13.759 1.00 87.38 140 ALA A C 1
ATOM 1107 O O . ALA A 1 140 ? -2.325 9.419 12.622 1.00 87.38 140 ALA A O 1
ATOM 1108 N N . PHE A 1 141 ? -1.241 8.037 14.046 1.00 92.69 141 PHE A N 1
ATOM 1109 C CA . PHE A 1 141 ? -0.530 7.261 13.053 1.00 92.69 141 PHE A CA 1
ATOM 1110 C C . PHE A 1 141 ? -1.253 5.928 12.841 1.00 92.69 141 PHE A C 1
ATOM 1112 O O . PHE A 1 141 ? -1.515 5.188 13.793 1.00 92.69 141 PHE A O 1
ATOM 1119 N N . GLY A 1 142 ? -1.610 5.644 11.592 1.00 94.06 142 GLY A N 1
ATOM 1120 C CA . GLY A 1 142 ? -2.345 4.457 11.185 1.00 94.06 142 GLY A CA 1
ATOM 1121 C C . GLY A 1 142 ? -1.578 3.584 10.208 1.00 94.06 142 GLY A C 1
ATOM 1122 O O . GLY A 1 142 ? -0.884 4.071 9.317 1.00 94.06 142 GLY A O 1
ATOM 1123 N N . CYS A 1 143 ? -1.762 2.278 10.330 1.00 94.94 143 CYS A N 1
ATOM 1124 C CA . CYS A 1 143 ? -1.243 1.295 9.390 1.00 94.94 143 CYS A CA 1
ATOM 1125 C C . CYS A 1 143 ? -2.311 0.257 9.105 1.00 94.94 143 CYS A C 1
ATOM 1127 O O . CYS A 1 143 ? -2.974 -0.205 10.029 1.00 94.94 143 CYS A O 1
ATOM 1129 N N . ALA A 1 144 ? -2.451 -0.148 7.849 1.00 95.25 144 ALA A N 1
ATOM 1130 C CA . ALA A 1 144 ? -3.387 -1.192 7.467 1.00 95.25 144 ALA A CA 1
ATOM 1131 C C . ALA A 1 144 ? -2.697 -2.331 6.716 1.00 95.25 144 ALA A C 1
ATOM 1133 O O . ALA A 1 144 ? -1.860 -2.103 5.839 1.00 95.25 144 ALA A O 1
ATOM 1134 N N . PHE A 1 145 ? -3.107 -3.554 7.041 1.00 93.12 145 PHE A N 1
ATOM 1135 C CA . PHE A 1 145 ? -2.546 -4.793 6.518 1.00 93.12 145 PHE A CA 1
ATOM 1136 C C . PHE A 1 145 ? -3.658 -5.751 6.127 1.00 93.12 145 PHE A C 1
ATOM 1138 O O . PHE A 1 145 ? -4.649 -5.876 6.840 1.00 93.12 145 PHE A O 1
ATOM 1145 N N . GLU A 1 146 ? -3.482 -6.468 5.024 1.00 92.69 146 GLU A N 1
ATOM 1146 C CA . GLU A 1 146 ? -4.281 -7.666 4.777 1.00 92.69 146 GLU A CA 1
ATOM 1147 C C . GLU A 1 146 ? -3.656 -8.806 5.589 1.00 92.69 146 GLU A C 1
ATOM 1149 O O . GLU A 1 146 ? -2.452 -9.031 5.478 1.00 92.69 146 GLU A O 1
ATOM 1154 N N . ASN A 1 147 ? -4.448 -9.524 6.388 1.00 91.44 147 ASN A N 1
ATOM 1155 C CA . ASN A 1 147 ? -3.965 -10.526 7.345 1.00 91.44 147 ASN A CA 1
ATOM 1156 C C . ASN A 1 147 ? -3.013 -11.552 6.692 1.00 91.44 147 A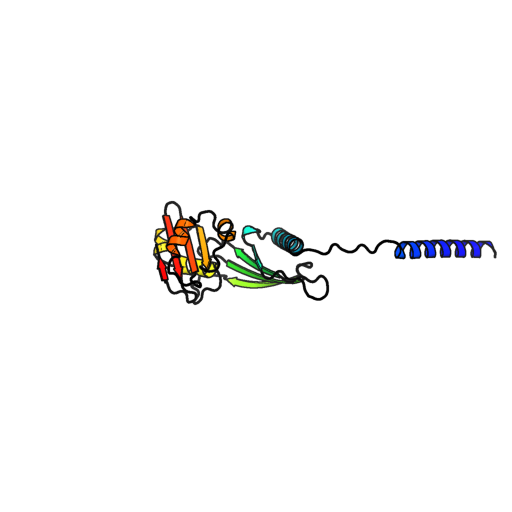SN A C 1
ATOM 1158 O O . ASN A 1 147 ? -1.916 -11.800 7.179 1.00 91.44 147 ASN A O 1
ATOM 1162 N N . LYS A 1 148 ? -3.362 -12.064 5.505 1.00 86.12 148 LYS A N 1
ATOM 1163 C CA . LYS A 1 148 ? -2.524 -13.017 4.750 1.00 86.12 148 LYS A CA 1
ATOM 1164 C C . LYS A 1 148 ? -1.219 -12.450 4.180 1.00 86.12 148 LYS A C 1
ATOM 1166 O O . LYS A 1 148 ? -0.417 -13.224 3.669 1.00 86.12 148 LYS A O 1
ATOM 1171 N N . LYS A 1 149 ? -1.066 -11.125 4.136 1.00 82.06 149 LYS A N 1
ATOM 1172 C CA . LYS A 1 149 ? 0.075 -10.424 3.522 1.00 82.06 149 LYS A CA 1
ATOM 1173 C C . LYS A 1 149 ? 0.932 -9.692 4.552 1.00 82.06 149 LYS A C 1
ATOM 1175 O O . LYS A 1 149 ? 1.767 -8.884 4.159 1.00 82.06 149 LYS A O 1
ATOM 1180 N N . TYR A 1 150 ? 0.707 -9.916 5.843 1.00 79.62 150 TYR A N 1
ATOM 1181 C CA . TYR A 1 150 ? 1.619 -9.405 6.851 1.00 79.62 150 TYR A CA 1
ATOM 1182 C C . TYR A 1 150 ? 2.978 -10.105 6.688 1.00 79.62 150 TYR A C 1
ATOM 1184 O O . TYR A 1 150 ? 3.065 -11.328 6.797 1.00 79.62 150 TYR A O 1
ATOM 1192 N N . ASP A 1 151 ? 4.012 -9.338 6.351 1.00 75.12 151 ASP A N 1
ATOM 1193 C CA . ASP A 1 151 ? 5.371 -9.815 6.098 1.00 75.12 151 ASP A CA 1
ATOM 1194 C C . ASP A 1 151 ? 6.412 -8.873 6.727 1.00 75.12 151 ASP A C 1
ATOM 1196 O O . ASP A 1 151 ? 6.073 -7.886 7.378 1.00 75.12 151 ASP A O 1
ATOM 1200 N N . SER A 1 152 ? 7.702 -9.151 6.529 1.00 63.38 152 SER A N 1
ATOM 1201 C CA . SER A 1 152 ? 8.786 -8.334 7.085 1.00 63.38 152 SER A CA 1
ATOM 1202 C C . SER A 1 152 ? 8.801 -6.879 6.589 1.00 63.38 152 SER A C 1
ATOM 1204 O O . SER A 1 152 ? 9.343 -6.020 7.281 1.00 63.38 152 SER A O 1
ATOM 1206 N N . ALA A 1 153 ? 8.204 -6.569 5.429 1.00 66.50 153 ALA A N 1
ATOM 1207 C CA . ALA A 1 153 ? 8.083 -5.191 4.944 1.00 66.50 153 ALA A CA 1
ATOM 1208 C C . ALA A 1 153 ? 7.025 -4.393 5.731 1.00 66.50 153 ALA A C 1
ATOM 1210 O O . ALA A 1 153 ? 6.989 -3.160 5.669 1.00 66.50 153 ALA A O 1
ATOM 1211 N N . ALA A 1 154 ? 6.194 -5.069 6.533 1.00 77.94 154 ALA A N 1
ATOM 1212 C CA . ALA A 1 154 ? 5.277 -4.422 7.461 1.00 77.94 154 ALA A CA 1
ATOM 1213 C C . ALA A 1 154 ? 6.000 -3.581 8.521 1.00 77.94 154 ALA A C 1
ATOM 1215 O O . ALA A 1 154 ? 5.468 -2.546 8.916 1.00 77.94 154 ALA A O 1
ATOM 1216 N N . ALA A 1 155 ? 7.206 -3.980 8.940 1.00 80.25 155 ALA A N 1
ATOM 1217 C CA . ALA A 1 155 ? 7.992 -3.246 9.932 1.00 80.25 155 ALA A CA 1
ATOM 1218 C C . ALA A 1 155 ? 8.495 -1.893 9.398 1.00 80.25 155 ALA A C 1
ATOM 1220 O O . ALA A 1 155 ? 8.511 -0.908 10.133 1.00 80.25 155 ALA A O 1
ATOM 1221 N N . GLU A 1 156 ? 8.856 -1.820 8.112 1.00 85.25 156 GLU A N 1
ATOM 1222 C CA . GLU A 1 156 ? 9.251 -0.563 7.464 1.00 85.25 156 GLU A CA 1
ATOM 1223 C C . GLU A 1 156 ? 8.045 0.364 7.271 1.00 85.25 156 GLU A C 1
ATOM 1225 O O . GLU A 1 156 ? 8.124 1.563 7.533 1.00 85.25 156 GLU A O 1
ATOM 1230 N N . TYR A 1 157 ? 6.903 -0.202 6.872 1.00 87.88 157 TYR A N 1
ATOM 1231 C CA . TYR A 1 157 ? 5.667 0.558 6.708 1.00 87.88 157 TYR A CA 1
ATOM 1232 C C . TYR A 1 157 ? 5.067 1.010 8.049 1.00 87.88 157 TYR A C 1
ATOM 1234 O O . TYR A 1 157 ? 4.501 2.095 8.124 1.00 87.88 157 TYR A O 1
ATOM 1242 N N . CYS A 1 158 ? 5.177 0.221 9.119 1.00 92.38 158 CYS A N 1
ATOM 1243 C CA . CYS A 1 158 ? 4.591 0.545 10.418 1.00 92.38 158 CYS A CA 1
ATOM 1244 C C . CYS A 1 158 ? 5.573 0.373 11.584 1.00 92.38 158 CYS A C 1
ATOM 1246 O O . CYS A 1 158 ? 5.409 -0.535 12.402 1.00 92.38 158 CYS A O 1
ATOM 1248 N N . PRO A 1 159 ? 6.558 1.278 11.722 1.00 90.94 159 PRO A N 1
ATOM 1249 C CA . PRO A 1 159 ? 7.567 1.181 12.775 1.00 90.94 159 PRO A CA 1
ATOM 1250 C C . PRO A 1 159 ? 7.022 1.056 14.213 1.00 90.94 159 PRO A C 1
ATOM 1252 O O . PRO A 1 159 ? 7.629 0.337 15.002 1.00 90.94 159 PRO A O 1
ATOM 1255 N N . PRO A 1 160 ? 5.902 1.710 14.601 1.00 91.69 160 PRO A N 1
ATOM 1256 C CA . PRO A 1 160 ? 5.376 1.614 15.966 1.00 91.69 160 PRO A CA 1
ATOM 1257 C C . PRO A 1 160 ? 4.571 0.340 16.264 1.00 91.69 160 PRO A C 1
ATOM 1259 O O . PRO A 1 160 ? 3.967 0.261 17.335 1.00 91.69 160 PRO A O 1
ATOM 1262 N N . LEU A 1 161 ? 4.444 -0.595 15.319 1.00 92.19 161 LEU A N 1
ATOM 1263 C CA . LEU A 1 161 ? 3.639 -1.800 15.499 1.00 92.19 161 LEU A CA 1
ATOM 1264 C C . LEU A 1 161 ? 4.359 -2.812 16.399 1.00 92.19 161 LEU A C 1
ATOM 1266 O O . LEU A 1 161 ? 5.461 -3.253 16.088 1.00 92.19 161 LEU A O 1
ATOM 1270 N N . ASP A 1 162 ? 3.696 -3.243 17.471 1.00 91.38 162 ASP A N 1
ATOM 1271 C CA . ASP A 1 162 ? 4.108 -4.438 18.210 1.00 91.38 162 ASP A CA 1
ATOM 1272 C C . ASP A 1 162 ? 3.599 -5.686 17.475 1.00 91.38 162 ASP A C 1
ATOM 1274 O O . ASP A 1 162 ? 2.402 -5.987 17.475 1.00 91.38 162 ASP A O 1
ATOM 1278 N N . GLU A 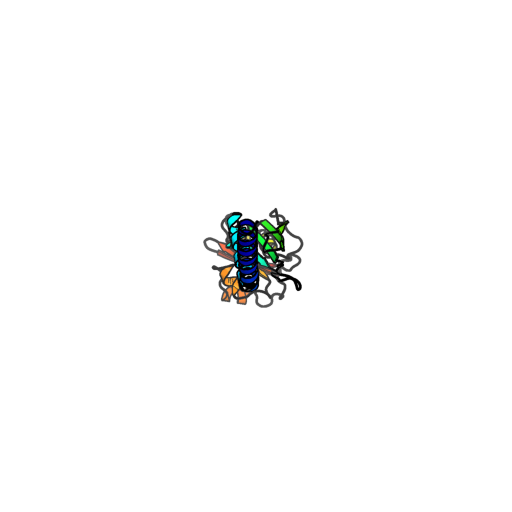1 163 ? 4.520 -6.415 16.847 1.00 90.50 163 GLU A N 1
ATOM 1279 C CA . GLU A 1 163 ? 4.230 -7.638 16.096 1.00 90.50 163 GLU A CA 1
ATOM 1280 C C . GLU A 1 163 ? 3.594 -8.733 16.968 1.00 90.50 163 GLU A C 1
ATOM 1282 O O . GLU A 1 163 ? 2.721 -9.468 16.503 1.00 90.50 163 GLU A O 1
ATOM 1287 N N . THR A 1 164 ? 3.966 -8.831 18.247 1.00 91.94 164 THR A N 1
ATOM 1288 C CA . THR A 1 164 ? 3.375 -9.827 19.154 1.00 91.94 164 THR A CA 1
ATOM 1289 C C . THR A 1 164 ? 1.912 -9.491 19.420 1.00 91.94 164 THR A C 1
ATOM 1291 O O . THR A 1 164 ? 1.046 -10.365 19.327 1.00 91.94 164 THR A O 1
ATOM 1294 N N . ALA A 1 165 ? 1.618 -8.216 19.693 1.00 93.38 165 ALA A N 1
ATOM 1295 C CA . ALA A 1 165 ? 0.250 -7.741 19.879 1.00 93.38 165 ALA A CA 1
ATOM 1296 C C . ALA A 1 165 ? -0.584 -7.880 18.594 1.00 93.38 165 ALA A C 1
ATOM 1298 O O . ALA A 1 165 ? -1.734 -8.322 18.654 1.00 93.38 165 ALA A O 1
ATOM 1299 N N . PHE A 1 166 ? 0.004 -7.569 17.433 1.00 93.31 166 PHE A N 1
ATOM 1300 C CA . PHE A 1 166 ? -0.633 -7.755 16.130 1.00 93.31 166 PHE A CA 1
ATOM 1301 C C . PHE A 1 166 ? -1.001 -9.220 15.891 1.00 93.31 166 PHE A C 1
ATOM 1303 O O . PHE A 1 166 ? -2.161 -9.511 15.612 1.00 93.31 166 PHE A O 1
ATOM 1310 N N . ASN A 1 167 ? -0.054 -10.146 16.057 1.00 92.94 167 ASN A N 1
ATOM 1311 C CA . ASN A 1 167 ? -0.283 -11.575 15.839 1.00 92.94 167 ASN A CA 1
ATOM 1312 C C . ASN A 1 167 ? -1.352 -12.126 16.793 1.00 92.94 167 ASN A C 1
ATOM 1314 O O . ASN A 1 167 ? -2.257 -12.845 16.368 1.00 92.94 167 ASN A O 1
ATOM 1318 N N . ALA A 1 168 ? -1.318 -11.724 18.067 1.00 94.75 168 ALA A N 1
ATOM 1319 C CA . ALA A 1 168 ? -2.355 -12.091 19.026 1.00 94.75 168 ALA A CA 1
ATOM 1320 C C . ALA A 1 168 ? -3.740 -11.571 18.594 1.00 94.75 168 ALA A C 1
ATOM 1322 O O . ALA A 1 168 ? -4.722 -12.317 18.632 1.00 94.75 168 ALA A O 1
ATOM 1323 N N . PHE A 1 169 ? -3.828 -10.324 18.118 1.00 95.69 169 PHE A N 1
ATOM 1324 C CA . PHE A 1 169 ? -5.072 -9.752 17.602 1.00 95.69 169 PHE A CA 1
ATOM 1325 C C . PHE A 1 169 ? -5.549 -10.434 16.310 1.00 95.69 169 PHE A C 1
ATOM 1327 O O . PHE A 1 169 ? -6.752 -10.663 16.155 1.00 95.69 169 PHE A O 1
ATOM 1334 N N . ALA A 1 170 ? -4.623 -10.788 15.418 1.00 95.44 170 ALA A N 1
ATOM 1335 C CA . ALA A 1 170 ? -4.880 -11.433 14.135 1.00 95.44 170 ALA A CA 1
ATOM 1336 C C . ALA A 1 170 ? -5.388 -12.877 14.266 1.00 95.44 170 ALA A C 1
ATOM 1338 O O . ALA A 1 170 ? -6.027 -13.388 13.343 1.00 95.44 170 ALA A O 1
ATOM 1339 N N . THR A 1 171 ? -5.152 -13.511 15.419 1.00 94.69 171 THR A N 1
ATOM 1340 C CA . THR A 1 171 ? -5.667 -14.848 15.739 1.00 94.69 171 THR A CA 1
ATOM 1341 C C . THR A 1 171 ? -7.174 -14.935 15.472 1.00 94.69 171 THR A C 1
ATOM 1343 O O . THR A 1 171 ? -7.952 -14.075 15.908 1.00 94.69 171 THR A O 1
ATOM 1346 N N . ASP A 1 172 ? -7.559 -15.986 14.743 1.00 94.06 172 ASP A N 1
ATOM 1347 C CA . ASP A 1 172 ? -8.924 -16.335 14.322 1.00 94.06 172 ASP A CA 1
ATOM 1348 C C . ASP A 1 172 ? -9.603 -15.366 13.339 1.00 94.06 172 ASP A C 1
ATOM 1350 O O . ASP A 1 172 ? -10.785 -15.525 13.026 1.00 94.06 172 ASP A O 1
ATOM 1354 N N . LEU A 1 173 ? -8.878 -14.381 12.797 1.00 96.75 173 LEU A N 1
ATOM 1355 C CA . LEU A 1 173 ? -9.402 -13.556 11.710 1.00 96.75 173 LEU A CA 1
ATOM 1356 C C . LEU A 1 173 ? -9.266 -14.262 10.352 1.00 96.75 173 LEU A C 1
ATOM 1358 O O . LEU A 1 173 ? -8.262 -14.931 10.093 1.00 96.75 173 LEU A O 1
ATOM 1362 N N . PRO A 1 174 ? -10.225 -14.061 9.427 1.00 96.12 174 PRO A N 1
ATOM 1363 C CA . PRO A 1 174 ? -10.075 -14.496 8.045 1.00 96.12 174 PRO A CA 1
ATOM 1364 C C . PRO A 1 174 ? -8.776 -13.979 7.415 1.00 96.12 174 PRO A C 1
ATOM 1366 O O . PRO A 1 174 ? -8.337 -12.857 7.671 1.00 96.12 174 PRO A O 1
ATOM 1369 N N . LEU A 1 175 ? -8.179 -14.773 6.529 1.00 93.62 175 LEU A N 1
ATOM 1370 C CA . LEU A 1 175 ? -6.939 -14.414 5.828 1.00 93.62 175 LEU A CA 1
ATOM 1371 C C . LEU A 1 175 ? -7.079 -13.154 4.955 1.00 93.62 175 LEU A C 1
ATOM 1373 O O . LEU A 1 175 ? -6.119 -12.418 4.750 1.00 93.62 175 LEU A O 1
ATOM 1377 N N . ASN A 1 176 ? -8.274 -12.889 4.437 1.00 94.44 176 ASN A N 1
ATOM 1378 C CA . ASN A 1 176 ? -8.586 -11.692 3.658 1.00 94.44 176 ASN A CA 1
ATOM 1379 C C . ASN A 1 176 ? -9.069 -10.512 4.520 1.00 94.44 176 ASN A C 1
ATOM 1381 O O . ASN A 1 176 ? -9.472 -9.495 3.961 1.00 94.44 176 ASN A O 1
ATOM 1385 N N . ALA A 1 177 ? -9.078 -10.634 5.850 1.00 96.75 177 ALA A N 1
ATOM 1386 C CA . ALA A 1 177 ? -9.421 -9.517 6.717 1.00 96.75 177 ALA A CA 1
ATOM 1387 C C . ALA A 1 177 ? -8.355 -8.420 6.620 1.00 96.75 177 ALA A C 1
ATOM 1389 O O . ALA A 1 177 ? -7.157 -8.696 6.545 1.00 96.75 177 ALA A O 1
ATOM 1390 N N . TRP A 1 178 ? -8.805 -7.173 6.667 1.00 97.12 178 TRP A N 1
ATOM 1391 C CA . TRP A 1 178 ? -7.955 -6.006 6.817 1.00 97.12 178 TRP A CA 1
ATOM 1392 C C . TRP A 1 178 ? -7.828 -5.663 8.293 1.00 97.12 178 TRP A C 1
ATOM 1394 O O . TRP A 1 178 ? -8.830 -5.418 8.957 1.00 97.12 178 TRP A O 1
ATOM 1404 N N . ILE A 1 179 ? -6.606 -5.629 8.807 1.00 96.75 179 ILE A N 1
ATOM 1405 C CA . ILE A 1 179 ? -6.303 -5.236 10.179 1.00 96.75 179 ILE A CA 1
ATOM 1406 C C . ILE A 1 179 ? -5.687 -3.848 10.133 1.00 96.75 179 ILE A C 1
ATOM 1408 O O . ILE A 1 179 ? -4.665 -3.634 9.479 1.00 96.75 179 ILE A O 1
ATOM 1412 N N . VAL A 1 180 ? -6.314 -2.910 10.832 1.00 96.12 180 VAL A N 1
ATOM 1413 C CA . VAL A 1 180 ? -5.832 -1.544 10.974 1.00 96.12 180 VAL A CA 1
ATOM 1414 C C . VAL A 1 180 ? -5.341 -1.327 12.390 1.00 96.12 180 VAL A C 1
ATOM 1416 O O . VAL A 1 180 ? -6.095 -1.491 13.347 1.00 96.12 180 VAL A O 1
ATOM 1419 N N . TYR A 1 181 ? -4.078 -0.947 12.502 1.00 95.44 181 TYR A N 1
ATOM 1420 C CA . TYR A 1 181 ? -3.455 -0.476 13.723 1.00 95.44 181 TYR A CA 1
ATOM 1421 C C . TYR A 1 181 ? -3.505 1.046 13.758 1.00 95.44 181 TYR A C 1
ATOM 1423 O O . TYR A 1 181 ? -3.106 1.705 12.799 1.00 95.44 181 TYR A O 1
ATOM 1431 N N . TRP A 1 182 ? -3.969 1.590 14.874 1.00 94.44 182 TRP A N 1
ATOM 1432 C CA . TRP A 1 182 ? -3.952 3.013 15.169 1.00 94.44 182 TRP A CA 1
ATOM 1433 C C . TRP A 1 182 ? -3.158 3.253 16.442 1.00 94.44 182 TRP A C 1
ATOM 1435 O O . TRP A 1 182 ? -3.362 2.554 17.433 1.00 94.44 182 TRP A O 1
ATOM 1445 N N . THR A 1 183 ? -2.300 4.267 16.434 1.00 92.31 183 THR A N 1
ATOM 1446 C CA . THR A 1 183 ? -1.566 4.722 17.615 1.00 92.31 183 THR A CA 1
ATOM 1447 C C . THR A 1 183 ? -1.615 6.240 17.742 1.00 92.31 183 THR A C 1
ATOM 1449 O O . THR A 1 183 ? -1.612 6.966 16.746 1.00 92.31 183 THR A O 1
ATOM 1452 N N . GLY A 1 184 ? -1.701 6.715 18.981 1.00 88.44 184 GLY A N 1
ATOM 1453 C CA . GLY A 1 184 ? -1.687 8.123 19.365 1.00 88.44 184 GLY A CA 1
ATOM 1454 C C . GLY A 1 184 ? -0.976 8.310 20.706 1.00 88.44 184 GLY A C 1
ATOM 1455 O O . GLY A 1 184 ? -0.390 7.372 21.238 1.00 88.44 184 GLY A O 1
ATOM 1456 N N . ALA A 1 185 ? -1.050 9.515 21.280 1.00 78.81 185 ALA A N 1
ATOM 1457 C CA . ALA A 1 185 ? -0.199 9.941 22.399 1.00 78.81 185 ALA A CA 1
ATOM 1458 C C . ALA A 1 185 ? -0.117 8.966 23.591 1.00 78.81 185 ALA A C 1
ATOM 1460 O O . ALA A 1 185 ? 0.933 8.889 24.215 1.00 78.81 185 ALA A O 1
ATOM 1461 N N . ASN A 1 186 ? -1.188 8.230 23.912 1.00 79.62 186 ASN A N 1
ATOM 1462 C CA . ASN A 1 186 ? -1.209 7.294 25.047 1.00 79.62 186 ASN A CA 1
ATOM 1463 C C . ASN A 1 186 ? -2.015 6.011 24.789 1.00 79.62 186 ASN A C 1
ATOM 1465 O O . ASN A 1 186 ? -2.299 5.270 25.728 1.00 79.62 186 ASN A O 1
ATOM 1469 N N . GLN A 1 187 ? -2.472 5.780 23.558 1.00 88.38 187 GLN A N 1
ATOM 1470 C CA . GLN A 1 187 ? -3.378 4.673 23.259 1.00 88.38 187 GLN A CA 1
ATOM 1471 C C . GLN A 1 187 ? -3.080 4.076 21.897 1.00 88.38 187 GLN A C 1
ATOM 1473 O O . GLN A 1 187 ? -2.709 4.779 20.955 1.00 88.38 187 GLN A O 1
ATOM 1478 N N . THR A 1 188 ? -3.312 2.775 21.808 1.00 91.12 188 THR A N 1
ATOM 1479 C CA . THR A 1 188 ? -3.304 2.019 20.567 1.00 91.12 188 THR A CA 1
ATOM 1480 C C . THR A 1 188 ? -4.618 1.267 20.436 1.00 91.12 188 THR A C 1
ATOM 1482 O O . THR A 1 188 ? -5.257 0.934 21.436 1.00 91.12 188 THR A O 1
ATOM 1485 N N . ALA A 1 189 ? -5.040 1.000 19.205 1.00 92.81 189 ALA A N 1
ATOM 1486 C CA . ALA A 1 189 ? -6.119 0.060 18.959 1.00 92.81 189 ALA A CA 1
ATOM 1487 C C . ALA A 1 189 ? -5.911 -0.682 17.649 1.00 92.81 189 ALA A C 1
ATOM 1489 O O . ALA A 1 189 ? -5.351 -0.157 16.685 1.00 92.81 189 ALA A O 1
ATOM 1490 N N . PHE A 1 190 ? -6.463 -1.884 17.615 1.00 95.00 190 PHE A N 1
ATOM 1491 C CA . PHE A 1 190 ? -6.619 -2.674 16.417 1.00 95.00 190 PHE A CA 1
ATOM 1492 C C . PHE A 1 190 ? -8.089 -2.717 16.011 1.00 95.00 190 PHE A C 1
ATOM 1494 O O . PHE A 1 190 ? -8.985 -2.885 16.843 1.00 95.00 190 PHE A O 1
ATOM 1501 N N . ILE A 1 191 ? -8.340 -2.579 14.715 1.00 96.06 191 ILE A N 1
ATOM 1502 C CA . ILE A 1 191 ? -9.666 -2.677 14.108 1.00 96.06 191 ILE A CA 1
ATOM 1503 C C . ILE A 1 191 ? -9.558 -3.626 12.919 1.00 96.06 191 ILE A C 1
ATOM 1505 O O . ILE A 1 191 ? -8.817 -3.355 11.979 1.00 96.06 191 ILE A O 1
ATOM 1509 N N . ALA A 1 192 ? -10.305 -4.725 12.945 1.00 97.31 192 ALA A N 1
ATOM 1510 C CA . ALA A 1 192 ? -10.407 -5.656 11.831 1.00 97.31 192 ALA A CA 1
ATOM 1511 C C . ALA A 1 192 ? -11.674 -5.393 11.014 1.00 97.31 192 ALA A C 1
ATOM 1513 O O . ALA A 1 192 ? -12.772 -5.294 11.570 1.00 97.31 192 ALA A O 1
ATOM 1514 N N . LEU A 1 193 ? -11.518 -5.340 9.696 1.00 97.56 193 LEU A N 1
ATOM 1515 C CA . LEU A 1 193 ? -12.577 -5.155 8.712 1.00 97.56 193 LEU A CA 1
ATOM 1516 C C . LEU A 1 193 ? -12.564 -6.315 7.708 1.00 97.56 193 LEU A C 1
ATOM 1518 O O . LEU A 1 193 ? -11.502 -6.806 7.326 1.00 97.56 193 LEU A O 1
ATOM 1522 N N . SER A 1 194 ? -13.731 -6.742 7.237 1.00 96.94 194 SER A N 1
ATOM 1523 C CA . SER A 1 194 ? -13.832 -7.616 6.066 1.00 96.94 194 SER A CA 1
ATOM 1524 C C . SER A 1 194 ? -13.528 -6.830 4.779 1.00 96.94 194 SER A C 1
ATOM 1526 O O . SER A 1 194 ? -13.597 -5.597 4.777 1.00 96.94 194 SER A O 1
ATOM 1528 N N . PRO A 1 195 ? -13.253 -7.496 3.642 1.00 96.25 195 PRO A N 1
ATOM 1529 C CA . PRO A 1 195 ? -13.168 -6.817 2.344 1.00 96.25 195 PRO A CA 1
ATOM 1530 C C . PRO A 1 195 ? -14.445 -6.060 1.951 1.00 96.25 195 PRO A C 1
ATOM 1532 O O . PRO A 1 195 ? -14.389 -5.162 1.115 1.00 96.25 195 PRO A O 1
ATOM 1535 N N . GLN A 1 196 ? -15.589 -6.408 2.545 1.00 96.75 196 GLN A N 1
ATOM 1536 C CA . GLN A 1 196 ? -16.889 -5.755 2.368 1.00 96.75 196 GLN A CA 1
ATOM 1537 C C . GLN A 1 196 ? -17.128 -4.635 3.393 1.00 96.75 196 GLN A C 1
ATOM 1539 O O . GLN A 1 196 ? -18.250 -4.161 3.536 1.00 96.75 196 GLN A O 1
ATOM 1544 N N . ASN A 1 197 ? -16.079 -4.209 4.106 1.00 94.75 197 ASN A N 1
ATOM 1545 C CA . ASN A 1 197 ? -16.135 -3.153 5.113 1.00 94.75 197 ASN A CA 1
ATOM 1546 C C . ASN A 1 197 ? -17.042 -3.471 6.322 1.00 94.75 197 ASN A C 1
ATOM 1548 O O . ASN A 1 197 ? -17.610 -2.578 6.950 1.00 94.75 197 ASN A O 1
ATOM 1552 N N . GLU A 1 198 ? -17.173 -4.748 6.677 1.00 95.19 198 GLU A N 1
ATOM 1553 C CA . GLU A 1 198 ? -17.863 -5.157 7.902 1.00 95.19 198 GLU A CA 1
ATOM 1554 C C . GLU A 1 198 ? -16.863 -5.225 9.054 1.00 95.19 198 GLU A C 1
ATOM 1556 O O . GLU A 1 198 ? -15.773 -5.777 8.903 1.00 95.19 198 GLU A O 1
ATOM 1561 N N . MET A 1 199 ? -17.217 -4.684 10.218 1.00 95.31 199 MET A N 1
ATOM 1562 C CA . MET A 1 199 ? -16.356 -4.766 11.397 1.00 95.31 199 MET A CA 1
ATOM 1563 C C . MET A 1 199 ? -16.356 -6.187 11.958 1.00 95.31 199 MET A C 1
ATOM 1565 O O . MET A 1 199 ? -17.399 -6.703 12.350 1.00 95.31 199 MET A O 1
ATOM 1569 N N . LEU A 1 200 ? -15.174 -6.798 12.019 1.00 96.69 200 LEU A N 1
ATOM 1570 C CA . LEU A 1 200 ? -14.995 -8.179 12.470 1.00 96.69 200 LEU A CA 1
ATOM 1571 C C . LEU A 1 200 ? -14.562 -8.255 13.937 1.00 96.69 200 LEU A C 1
ATOM 1573 O O . LEU A 1 200 ? -15.013 -9.128 14.675 1.00 96.69 200 LEU A O 1
ATOM 1577 N N . LYS A 1 201 ? -13.654 -7.366 14.358 1.00 95.81 201 LYS A N 1
ATOM 1578 C CA . LYS A 1 201 ? -13.011 -7.404 15.683 1.00 95.81 201 LYS A CA 1
ATOM 1579 C C . LYS A 1 201 ? -12.411 -6.042 16.031 1.00 95.81 201 LYS A C 1
ATOM 1581 O O . LYS A 1 201 ? -11.951 -5.332 15.139 1.00 95.81 201 LYS A O 1
ATOM 1586 N N . THR A 1 202 ? -12.366 -5.694 17.316 1.00 94.75 202 THR A N 1
ATOM 1587 C CA . THR A 1 202 ? -11.660 -4.505 17.833 1.00 94.75 202 THR A CA 1
ATOM 1588 C C . THR A 1 202 ? -11.022 -4.798 19.188 1.00 94.75 202 THR A C 1
ATOM 1590 O O . THR A 1 202 ? -11.598 -5.584 19.941 1.00 94.75 202 THR A O 1
ATOM 1593 N N . SER A 1 203 ? -9.896 -4.156 19.511 1.00 92.19 203 SER A N 1
ATOM 1594 C CA . SER A 1 203 ? -9.270 -4.178 20.849 1.00 92.19 203 SER A CA 1
ATOM 1595 C C . SER A 1 203 ? -9.664 -2.969 21.694 1.00 92.19 203 SER A C 1
ATOM 1597 O O . SER A 1 203 ? -9.735 -1.863 21.110 1.00 92.19 203 SER A O 1
#

Radius of gyration: 27.58 Å; chains: 1; bounding box: 68×32×89 Å

pLDDT: mean 88.07, std 10.16, range [53.97, 97.56]